Protein AF-A0AAE1WAJ7-F1 (afdb_monomer_lite)

Organism: NCBI:txid2727404

Structure (mmCIF, N/CA/C/O backbone):
data_AF-A0AAE1WAJ7-F1
#
_entry.id   AF-A0AAE1WAJ7-F1
#
loop_
_atom_site.group_PDB
_atom_site.id
_atom_site.type_symbol
_atom_site.label_atom_id
_atom_site.label_alt_id
_atom_site.label_comp_id
_atom_site.label_asym_id
_atom_site.label_entity_id
_atom_site.label_seq_id
_atom_site.pdbx_PDB_ins_code
_atom_site.Cartn_x
_atom_site.Cartn_y
_atom_site.Cartn_z
_atom_site.occupancy
_atom_site.B_iso_or_equiv
_atom_site.auth_seq_id
_atom_site.auth_comp_id
_atom_site.auth_asym_id
_atom_site.auth_atom_id
_atom_site.pdbx_PDB_model_num
ATOM 1 N N . MET A 1 1 ? -15.696 17.634 3.314 1.00 43.47 1 MET A N 1
ATOM 2 C CA . MET A 1 1 ? -15.683 16.381 4.105 1.00 43.47 1 MET A CA 1
ATOM 3 C C . MET A 1 1 ? -16.516 16.432 5.391 1.00 43.47 1 MET A C 1
ATOM 5 O O . MET A 1 1 ? -17.447 15.663 5.480 1.00 43.47 1 MET A O 1
ATOM 9 N N . LYS A 1 2 ? -16.302 17.343 6.355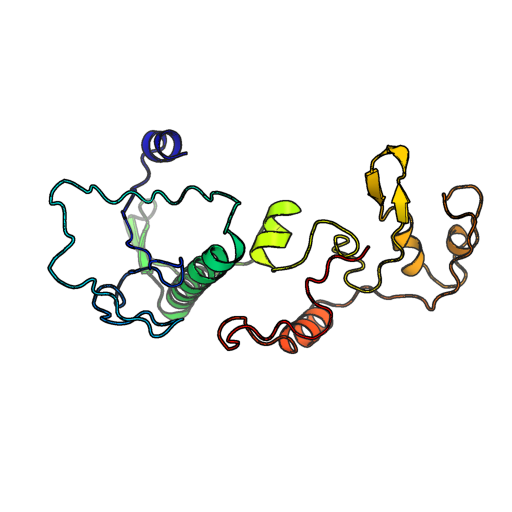 1.00 41.50 2 LYS A N 1
ATOM 10 C CA . LYS A 1 2 ? -17.102 17.385 7.618 1.00 41.50 2 LYS A CA 1
ATOM 11 C C . LYS A 1 2 ? -18.603 17.591 7.436 1.00 41.50 2 LYS A C 1
ATOM 13 O O . LYS A 1 2 ? -19.385 17.250 8.312 1.00 41.50 2 LYS A O 1
ATOM 18 N N . LYS A 1 3 ? -18.962 18.315 6.375 1.00 49.75 3 LYS A N 1
ATOM 19 C CA . LYS A 1 3 ? -20.348 18.521 5.964 1.00 49.75 3 LYS A CA 1
ATOM 20 C C . LYS A 1 3 ? -20.882 17.187 5.430 1.00 49.75 3 LYS A C 1
ATOM 22 O O . LYS A 1 3 ? -21.722 16.596 6.068 1.00 49.75 3 LYS A O 1
ATOM 27 N N . LEU A 1 4 ? -20.168 16.613 4.459 1.00 44.31 4 LEU A N 1
ATOM 28 C CA . LEU A 1 4 ? -20.419 15.292 3.872 1.00 44.31 4 LEU A CA 1
ATOM 29 C C . LEU A 1 4 ? -20.613 14.141 4.888 1.00 44.31 4 LEU A C 1
ATOM 31 O O . LEU A 1 4 ? -21.585 13.416 4.780 1.00 44.31 4 LEU A O 1
ATOM 35 N N . VAL A 1 5 ? -19.743 13.980 5.896 1.00 49.47 5 VAL A N 1
ATOM 36 C CA . VAL A 1 5 ? -19.878 12.902 6.909 1.00 49.47 5 VAL A CA 1
ATOM 37 C C . VAL A 1 5 ? -21.091 13.123 7.823 1.00 49.47 5 VAL A C 1
ATOM 39 O O . VAL A 1 5 ? -21.766 12.167 8.188 1.00 49.47 5 VAL A O 1
ATOM 42 N N . ARG A 1 6 ? -21.404 14.386 8.151 1.00 54.72 6 ARG A N 1
ATOM 43 C CA . ARG A 1 6 ? -22.606 14.740 8.923 1.00 54.72 6 ARG A CA 1
ATOM 44 C C . ARG A 1 6 ? -23.884 14.579 8.106 1.00 54.72 6 ARG A C 1
ATOM 46 O O . ARG A 1 6 ? -24.873 14.101 8.642 1.00 54.72 6 ARG A O 1
ATOM 53 N N . ASP A 1 7 ? -23.839 14.925 6.822 1.00 64.88 7 ASP A N 1
ATOM 54 C CA . ASP A 1 7 ? -24.954 14.767 5.885 1.00 64.88 7 ASP A CA 1
ATOM 55 C C . ASP A 1 7 ? -25.285 13.277 5.653 1.00 64.88 7 ASP A C 1
ATOM 57 O O . ASP A 1 7 ? -26.424 12.941 5.351 1.00 64.88 7 ASP A O 1
ATOM 61 N N . LEU A 1 8 ? -24.310 12.378 5.852 1.00 58.72 8 LEU A N 1
ATOM 62 C CA . LEU A 1 8 ? -24.486 10.920 5.819 1.00 58.72 8 LEU A CA 1
ATOM 63 C C . LEU A 1 8 ? -24.999 10.321 7.145 1.00 58.72 8 LEU A C 1
ATOM 65 O O . LEU A 1 8 ? -25.170 9.108 7.229 1.00 58.72 8 LEU A O 1
ATOM 69 N N . GLY A 1 9 ? -25.226 11.133 8.185 1.00 58.25 9 GLY A N 1
ATOM 70 C CA . GLY A 1 9 ? -25.757 10.669 9.473 1.00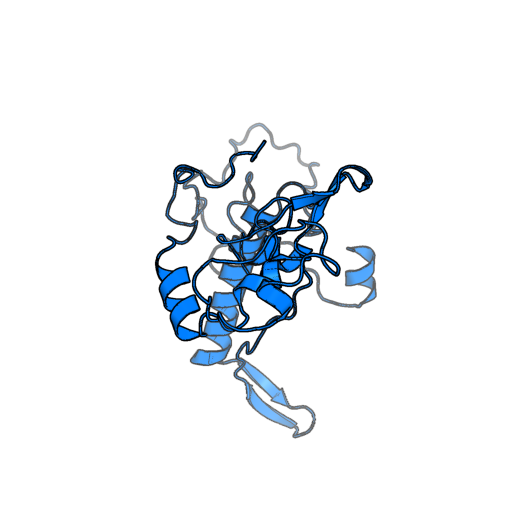 58.25 9 GLY A CA 1
ATOM 71 C C . GLY A 1 9 ? -24.810 9.776 10.284 1.00 58.25 9 GLY A C 1
ATOM 72 O O . GLY A 1 9 ? -25.243 9.147 11.247 1.00 58.25 9 GLY A O 1
ATOM 73 N N . LEU A 1 10 ? -23.527 9.706 9.916 1.00 49.53 10 LEU A N 1
ATOM 74 C CA . LEU A 1 10 ? -22.540 8.917 10.650 1.00 49.53 10 LEU A CA 1
ATOM 75 C C . LEU A 1 10 ? -22.156 9.631 11.958 1.00 49.53 10 LEU A C 1
ATOM 77 O O . LEU A 1 10 ? -21.946 10.851 11.940 1.00 49.53 10 LEU A O 1
ATOM 81 N N . PRO A 1 11 ? -22.038 8.910 13.090 1.00 42.78 11 PRO A N 1
ATOM 82 C CA . PRO A 1 11 ? -21.561 9.493 14.337 1.00 42.78 11 PRO A CA 1
ATOM 83 C C . PRO A 1 11 ? -20.135 10.021 14.146 1.00 42.78 11 PRO A C 1
ATOM 85 O O . PRO A 1 11 ? -19.261 9.335 13.620 1.00 42.78 11 PRO A O 1
ATOM 88 N N . VAL A 1 12 ? -19.909 11.274 14.545 1.00 50.41 12 VAL A N 1
ATOM 89 C CA . VAL A 1 12 ? -18.595 11.924 14.472 1.00 50.41 12 VAL A CA 1
ATOM 90 C C . VAL A 1 12 ? -18.139 12.238 15.885 1.00 50.41 12 VAL A C 1
ATOM 92 O O . VAL A 1 12 ? -18.620 13.193 16.498 1.00 50.41 12 VAL A O 1
ATOM 95 N N . GLU A 1 13 ? -17.180 11.465 16.378 1.00 51.81 13 GLU A N 1
ATOM 96 C CA . GLU A 1 13 ? -16.516 11.720 17.653 1.00 51.81 13 GLU A CA 1
ATOM 97 C C . GLU A 1 13 ? -15.228 12.524 17.453 1.00 51.81 13 GLU A C 1
ATOM 99 O O . GLU A 1 13 ? -14.555 12.439 16.421 1.00 51.81 13 GLU A O 1
ATOM 104 N N . LYS A 1 14 ? -14.908 13.374 18.433 1.00 55.00 14 LYS A N 1
ATOM 105 C CA . LYS A 1 14 ? -13.690 14.189 18.429 1.00 55.00 14 LYS A CA 1
ATOM 106 C C . LYS A 1 14 ? -12.627 13.469 19.243 1.00 55.00 14 LYS A C 1
ATOM 108 O O . LYS A 1 14 ? -12.833 13.236 20.425 1.00 55.00 14 LYS A O 1
ATOM 113 N N . ILE A 1 15 ? -11.501 13.177 18.605 1.00 58.09 15 ILE A N 1
ATOM 114 C CA . ILE A 1 15 ? -10.358 12.498 19.213 1.00 58.09 15 ILE A CA 1
ATOM 115 C C . ILE A 1 15 ? -9.225 13.518 19.326 1.00 58.09 15 ILE A C 1
ATOM 117 O O . ILE A 1 15 ? -8.901 14.192 18.341 1.00 58.09 15 ILE A O 1
ATOM 121 N N . ASP A 1 16 ? -8.644 13.659 20.516 1.00 55.72 16 ASP A N 1
ATOM 122 C CA . ASP A 1 16 ? -7.473 14.510 20.708 1.00 55.72 16 ASP A CA 1
ATOM 123 C C . ASP A 1 16 ? -6.235 13.868 20.063 1.00 55.72 16 ASP A C 1
ATOM 125 O O . ASP A 1 16 ? -6.072 12.646 20.039 1.00 55.72 16 ASP A O 1
ATOM 129 N N . VAL A 1 17 ? -5.344 14.703 19.524 1.00 58.59 17 VAL A N 1
ATOM 130 C CA . VAL A 1 17 ? -4.111 14.268 18.850 1.00 58.59 17 VAL A CA 1
ATOM 131 C C . VAL A 1 17 ? -2.919 15.005 19.443 1.00 58.59 17 VAL A C 1
ATOM 133 O O . VAL A 1 17 ? -2.987 16.209 19.710 1.00 58.59 17 VAL A O 1
ATOM 136 N N . GLY A 1 18 ? -1.804 14.300 19.627 1.00 62.41 18 GLY A N 1
ATOM 137 C CA . GLY A 1 18 ? -0.559 14.908 20.085 1.00 62.41 18 GLY A CA 1
ATOM 138 C C . GLY A 1 18 ? -0.048 16.025 19.175 1.00 62.41 18 GLY A C 1
ATOM 139 O O . GLY A 1 18 ? -0.307 16.034 17.972 1.00 62.41 18 GLY A O 1
ATOM 140 N N . LYS A 1 19 ? 0.723 16.965 19.744 1.00 60.00 19 LYS A N 1
ATOM 141 C CA . LYS A 1 19 ? 1.201 18.186 19.050 1.00 60.00 19 LYS A CA 1
ATOM 142 C C . LYS A 1 19 ? 1.888 17.917 17.700 1.00 60.00 19 LYS A C 1
ATOM 144 O O . LYS A 1 19 ? 1.816 18.766 16.820 1.00 60.00 19 LYS A O 1
ATOM 149 N N . ASN A 1 20 ? 2.509 16.746 17.543 1.00 58.62 20 ASN A N 1
ATOM 150 C CA . ASN A 1 20 ? 3.237 16.341 16.336 1.00 58.62 20 ASN A CA 1
ATOM 151 C C . ASN A 1 20 ? 2.520 15.246 15.527 1.00 58.62 20 ASN A C 1
ATOM 153 O O . ASN A 1 20 ? 3.150 14.605 14.689 1.00 58.62 20 ASN A O 1
ATOM 157 N N . GLY A 1 21 ? 1.240 14.976 15.801 1.00 62.78 21 GLY A N 1
ATOM 158 C CA . GLY A 1 21 ? 0.534 13.849 15.185 1.00 62.78 21 GLY A CA 1
ATOM 159 C C . GLY A 1 21 ? 1.039 12.483 15.652 1.00 62.78 21 GLY A C 1
ATOM 160 O O . GLY A 1 21 ? 0.775 11.482 15.007 1.00 62.78 21 GLY A O 1
ATOM 161 N N . CYS A 1 22 ? 1.799 12.445 16.746 1.00 62.22 22 CYS A N 1
ATOM 162 C CA . CYS A 1 22 ? 2.489 11.248 17.202 1.00 62.22 22 CYS A CA 1
ATOM 163 C C . CYS A 1 22 ? 1.592 10.266 17.953 1.00 62.22 22 CYS A C 1
ATOM 165 O O . CYS A 1 22 ? 2.044 9.167 18.189 1.00 62.22 22 CYS A O 1
ATOM 167 N N . MET A 1 23 ? 0.380 10.633 18.380 1.00 65.56 23 MET A N 1
ATOM 168 C CA . MET A 1 23 ? -0.515 9.740 19.126 1.00 65.56 23 MET A CA 1
ATOM 169 C C . MET A 1 23 ? -1.960 10.241 19.060 1.00 65.56 23 MET A C 1
ATOM 171 O O . MET A 1 23 ? -2.184 11.454 19.109 1.00 65.56 23 MET A O 1
ATOM 175 N N . LEU A 1 24 ? -2.913 9.310 18.990 1.00 65.19 24 LEU A N 1
ATOM 176 C CA . LEU A 1 24 ? -4.350 9.544 19.147 1.00 65.19 24 LEU A CA 1
ATOM 177 C C . LEU A 1 24 ? -4.782 9.144 20.567 1.00 65.19 24 LEU A C 1
ATOM 179 O O . LEU A 1 24 ? -4.413 8.064 21.030 1.00 65.19 24 LEU A O 1
ATOM 183 N N . TYR A 1 25 ? -5.563 9.986 21.245 1.00 66.75 25 TYR A N 1
ATOM 184 C CA . TYR A 1 25 ? -6.136 9.668 22.559 1.00 66.75 25 TYR A CA 1
ATOM 185 C C . TYR A 1 25 ? -7.465 8.930 22.380 1.00 66.75 25 TYR A C 1
ATOM 187 O O . TYR A 1 25 ? -8.502 9.554 22.161 1.00 66.75 25 TYR A O 1
ATOM 195 N N . TRP A 1 26 ? -7.426 7.599 22.435 1.00 65.75 26 TRP A N 1
ATOM 196 C CA . TRP A 1 26 ? -8.571 6.719 22.174 1.00 65.75 26 TRP A CA 1
ATOM 197 C C . TRP A 1 26 ? -8.634 5.583 23.202 1.00 65.75 26 TRP A C 1
ATOM 199 O O . TRP A 1 26 ? -7.591 5.060 23.592 1.00 65.75 26 TRP A O 1
ATOM 209 N N . LYS A 1 27 ? -9.850 5.200 23.620 1.00 70.50 27 LYS A N 1
ATOM 210 C CA . LYS A 1 27 ? -10.122 4.137 24.611 1.00 70.50 27 LYS A CA 1
ATOM 211 C C . LYS A 1 27 ? -9.293 4.291 25.899 1.00 70.50 27 LYS A C 1
ATOM 213 O O . LYS A 1 27 ? -9.392 5.304 26.581 1.00 70.50 27 LYS A O 1
ATOM 218 N N . ASP A 1 28 ? -8.487 3.293 26.228 1.00 71.69 28 ASP A N 1
ATOM 219 C CA . ASP A 1 28 ? -7.628 3.188 27.408 1.00 71.69 28 ASP A CA 1
ATOM 220 C C . ASP A 1 28 ? -6.434 4.158 27.383 1.00 71.69 28 ASP A C 1
ATOM 222 O O . ASP A 1 28 ? -5.790 4.379 28.404 1.00 71.69 28 ASP A O 1
ATOM 226 N N . ARG A 1 29 ? -6.154 4.786 26.233 1.00 68.50 29 ARG A N 1
ATOM 227 C CA . ARG A 1 29 ? -5.043 5.739 26.059 1.00 68.50 29 ARG A CA 1
ATOM 228 C C . ARG A 1 29 ? -5.424 7.188 26.358 1.0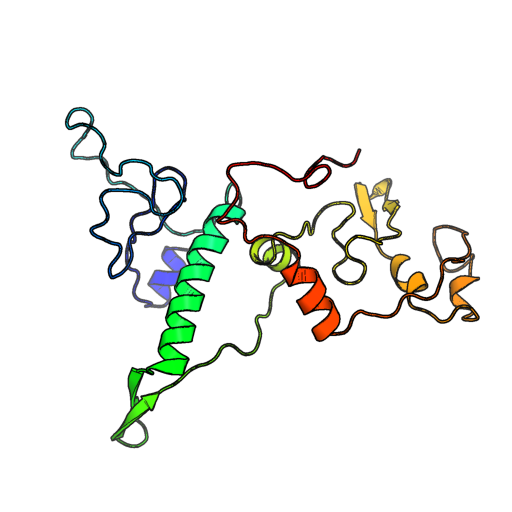0 68.50 29 ARG A C 1
ATOM 230 O O . ARG A 1 29 ? -4.578 8.069 26.217 1.00 68.50 29 ARG A O 1
ATOM 237 N N . ILE A 1 30 ? -6.680 7.453 26.728 1.00 67.25 30 ILE A N 1
ATOM 238 C CA . ILE A 1 30 ? -7.180 8.808 27.015 1.00 67.25 30 ILE A CA 1
ATOM 239 C C . ILE A 1 30 ? -6.459 9.425 28.220 1.00 67.25 30 ILE A C 1
ATOM 241 O O . ILE A 1 30 ? -6.168 10.620 28.205 1.00 67.25 30 ILE A O 1
ATOM 245 N N . ASP A 1 31 ? -6.103 8.604 29.207 1.00 68.81 31 ASP A N 1
ATOM 246 C CA . ASP A 1 31 ? -5.546 9.064 30.482 1.00 68.81 31 ASP A CA 1
ATOM 247 C C . ASP A 1 31 ? -4.006 9.096 30.516 1.00 68.81 31 ASP A C 1
ATOM 249 O O . ASP A 1 31 ? -3.414 9.341 31.567 1.00 68.81 31 ASP A O 1
ATOM 253 N N . LEU A 1 32 ? -3.329 8.870 29.380 1.00 66.38 32 LEU A N 1
ATOM 254 C CA . LEU A 1 32 ? -1.865 8.920 29.314 1.00 66.38 32 LEU A CA 1
ATOM 255 C C . LEU A 1 32 ? -1.339 10.353 29.514 1.00 66.38 32 LEU A C 1
ATOM 257 O O . LEU A 1 32 ? -1.714 11.294 28.807 1.00 66.38 32 LEU A O 1
ATOM 261 N N . ASP A 1 33 ? -0.391 10.514 30.436 1.00 67.06 33 ASP A N 1
ATOM 262 C CA . ASP A 1 33 ? 0.306 11.773 30.730 1.00 67.06 33 ASP A CA 1
ATOM 263 C C . ASP A 1 33 ? 1.580 11.985 29.880 1.00 67.06 33 ASP A C 1
ATOM 265 O O . ASP A 1 33 ? 2.191 13.063 29.906 1.00 67.06 33 ASP A O 1
ATOM 269 N N . TYR A 1 34 ? 1.925 11.006 29.036 1.00 67.06 34 TYR A N 1
ATOM 270 C CA . TYR A 1 34 ? 3.003 11.059 28.044 1.00 67.06 34 TYR A CA 1
ATOM 271 C C . TYR A 1 34 ? 2.552 10.554 26.661 1.00 67.06 34 TYR A C 1
ATOM 273 O O . TYR A 1 34 ? 1.637 9.744 26.525 1.00 67.06 34 TYR A O 1
ATOM 281 N N . TYR A 1 35 ? 3.218 11.009 25.597 1.00 66.88 35 TYR A N 1
ATOM 282 C CA . TYR A 1 35 ? 3.018 10.470 24.249 1.00 66.88 35 TYR A CA 1
ATOM 283 C C . TYR A 1 35 ? 3.732 9.120 24.085 1.00 66.88 35 TYR A C 1
ATOM 285 O O . TYR A 1 35 ? 4.960 9.094 24.067 1.00 66.88 35 TYR A O 1
ATOM 293 N N . LYS A 1 36 ? 2.992 8.026 23.857 1.00 65.69 36 LYS A N 1
ATOM 294 C CA . LYS A 1 36 ? 3.527 6.661 23.640 1.00 65.69 36 LYS A CA 1
ATOM 295 C C . LYS A 1 36 ? 4.685 6.611 22.632 1.00 65.69 36 LYS A C 1
ATOM 297 O O . LYS A 1 36 ? 5.683 5.955 22.883 1.00 65.69 36 LYS A O 1
ATOM 302 N N . PHE A 1 37 ? 4.570 7.337 21.519 1.00 66.50 37 PHE A N 1
ATOM 303 C CA . PHE A 1 37 ? 5.518 7.238 20.402 1.00 66.50 37 PHE A CA 1
ATOM 304 C C . PHE A 1 37 ? 6.696 8.214 20.459 1.00 66.50 37 PHE A C 1
ATOM 306 O O . PHE A 1 37 ? 7.672 8.032 19.741 1.00 66.50 37 PHE A O 1
ATOM 313 N N . CYS A 1 38 ? 6.618 9.287 21.250 1.00 65.69 38 CYS A N 1
ATOM 314 C CA . CYS A 1 38 ? 7.712 10.265 21.319 1.00 65.69 38 CYS A CA 1
ATOM 315 C C . CYS A 1 38 ? 8.158 10.625 22.738 1.00 65.69 38 CYS A C 1
ATOM 317 O O . CYS A 1 38 ? 9.018 11.488 22.891 1.00 65.69 38 CYS A O 1
ATOM 319 N N . GLY A 1 39 ? 7.556 10.028 23.770 1.00 63.31 39 GLY A N 1
ATOM 320 C CA . GLY A 1 39 ? 7.890 10.247 25.180 1.00 63.31 39 GLY A CA 1
ATOM 321 C C . GLY A 1 39 ? 7.635 11.666 25.703 1.00 63.31 39 GLY A C 1
ATOM 322 O O . GLY A 1 39 ? 7.938 11.959 26.853 1.00 63.31 39 GLY A O 1
ATOM 323 N N . GLY A 1 40 ? 7.102 12.576 24.882 1.00 64.44 40 GLY A N 1
ATOM 324 C CA . GLY A 1 40 ? 6.875 13.961 25.288 1.00 64.44 40 GLY A CA 1
ATOM 325 C C . GLY A 1 40 ? 5.728 14.093 26.293 1.00 64.44 40 GLY A C 1
ATOM 326 O O . GLY A 1 40 ? 4.716 13.404 26.176 1.00 64.44 40 GLY A O 1
ATOM 327 N N . ALA A 1 41 ? 5.852 15.026 27.239 1.00 60.03 41 ALA A N 1
ATOM 328 C CA . ALA A 1 41 ? 4.791 15.335 28.194 1.00 60.03 41 ALA A CA 1
ATOM 329 C C . ALA A 1 41 ? 3.564 15.960 27.502 1.00 60.03 41 ALA A C 1
ATOM 331 O O . ALA A 1 41 ? 3.679 16.821 26.614 1.00 60.03 41 ALA A O 1
ATOM 332 N N . THR A 1 42 ? 2.372 15.547 27.930 1.00 52.53 42 THR A N 1
ATOM 333 C CA . THR A 1 42 ? 1.099 15.949 27.307 1.00 52.53 42 THR A CA 1
ATOM 334 C C . THR A 1 42 ? 0.627 17.331 27.777 1.00 52.53 42 THR A C 1
ATOM 336 O O . THR A 1 42 ? -0.087 18.035 27.052 1.00 52.53 42 THR A O 1
ATOM 339 N N . TYR A 1 43 ? 1.111 17.800 28.933 1.00 51.94 43 TYR A N 1
ATOM 340 C CA . TYR A 1 43 ? 0.747 19.092 29.516 1.00 51.94 43 TYR A CA 1
ATOM 341 C C . TYR A 1 43 ? 1.512 20.290 28.918 1.00 51.94 43 TYR A C 1
ATOM 343 O O . TYR A 1 43 ? 2.717 20.259 28.672 1.00 51.94 43 TYR A O 1
ATOM 351 N N . LYS A 1 44 ? 0.795 21.403 28.704 1.00 45.75 44 LYS A N 1
ATOM 352 C CA . LYS A 1 44 ? 1.390 22.749 28.618 1.00 45.75 44 LYS A CA 1
ATOM 353 C C . LYS A 1 44 ? 1.272 23.395 30.007 1.00 45.75 44 LYS A C 1
ATOM 355 O O . LYS A 1 44 ? 0.190 23.267 30.586 1.00 45.75 44 LYS A O 1
ATOM 360 N N . PRO A 1 45 ? 2.305 24.088 30.523 1.00 36.88 45 PRO A N 1
ATOM 361 C CA . PRO A 1 45 ? 2.225 24.767 31.813 1.00 36.88 45 PRO A CA 1
ATOM 362 C C . PRO A 1 45 ? 1.039 25.742 31.852 1.00 36.88 45 PRO A C 1
ATOM 364 O O . PRO A 1 45 ? 0.657 26.346 30.843 1.00 36.88 45 PRO A O 1
ATOM 367 N N . ILE A 1 46 ? 0.418 25.827 33.028 1.00 39.66 46 ILE A N 1
ATOM 368 C CA . ILE A 1 46 ? -0.783 26.613 33.325 1.00 39.66 46 ILE A CA 1
ATOM 369 C C . ILE A 1 46 ? -0.394 28.099 33.290 1.00 39.66 46 ILE A C 1
ATOM 371 O O . ILE A 1 46 ? -0.065 28.700 34.300 1.00 39.66 46 ILE A O 1
ATOM 375 N N . GLY A 1 47 ? -0.342 28.669 32.092 1.00 44.78 47 GLY A N 1
ATOM 376 C CA . GLY A 1 47 ? 0.012 30.076 31.870 1.00 44.78 47 GLY A CA 1
ATOM 377 C C . GLY A 1 47 ? -0.370 30.593 30.482 1.00 44.78 47 GLY A C 1
ATOM 378 O O . GLY A 1 47 ? -0.600 31.781 30.312 1.00 44.78 47 GLY A O 1
ATOM 379 N N . GLU A 1 48 ? -0.549 29.701 29.501 1.00 46.00 48 GLU A N 1
ATOM 380 C CA . GLU A 1 48 ? -0.924 30.054 28.119 1.00 46.00 48 GLU A CA 1
ATOM 381 C C . GLU A 1 48 ? -2.273 29.447 27.685 1.00 46.00 48 GLU A C 1
ATOM 383 O O . GLU A 1 48 ? -2.442 28.991 26.548 1.00 46.00 48 GLU A O 1
ATOM 388 N N . ARG A 1 49 ? -3.260 29.356 28.581 1.00 44.59 49 ARG A N 1
ATOM 389 C CA . ARG A 1 49 ? -4.614 28.930 28.184 1.00 44.59 49 ARG A CA 1
ATOM 390 C C . ARG A 1 49 ? -5.512 30.151 28.014 1.00 44.59 49 ARG A C 1
ATOM 392 O O . ARG A 1 49 ? -6.071 30.646 28.981 1.00 44.59 49 ARG A O 1
ATOM 399 N N . ASN A 1 50 ? -5.698 30.590 26.766 1.00 46.16 50 ASN A N 1
ATOM 400 C CA . ASN A 1 50 ? -6.850 31.420 26.415 1.00 46.16 50 ASN A CA 1
ATOM 401 C C . ASN A 1 50 ? -8.117 30.531 26.466 1.00 46.16 50 ASN A C 1
ATOM 403 O O . ASN A 1 50 ? -8.194 29.565 25.687 1.00 46.16 50 ASN A O 1
ATOM 407 N N . PRO A 1 51 ? -9.097 30.830 27.343 1.00 45.09 51 PRO A N 1
ATOM 408 C CA . PRO A 1 51 ? -10.306 30.024 27.538 1.00 45.09 51 PRO A CA 1
ATOM 409 C C . PRO A 1 51 ? -11.207 29.941 26.294 1.00 45.09 51 PRO A C 1
ATOM 411 O O . PRO A 1 51 ? -12.035 29.040 26.205 1.00 45.09 51 PRO A O 1
ATOM 414 N N . ASN A 1 52 ? -11.001 30.805 25.292 1.00 44.16 52 ASN A N 1
ATOM 415 C CA . ASN A 1 52 ? -11.732 30.784 24.020 1.00 44.16 52 ASN A CA 1
ATOM 416 C C . ASN A 1 52 ? -10.998 30.080 22.866 1.00 44.16 52 ASN A C 1
ATOM 418 O O . ASN A 1 52 ? -11.484 30.086 21.731 1.00 44.16 52 ASN A O 1
ATOM 422 N N . SER A 1 53 ? -9.856 29.430 23.115 1.00 45.50 53 SER A N 1
ATOM 423 C CA . SER A 1 53 ? -9.197 28.622 22.080 1.00 45.50 53 SER A CA 1
ATOM 424 C C . SER A 1 53 ? -9.945 27.300 21.855 1.00 45.50 53 SER A C 1
ATOM 426 O O . SER A 1 53 ? -9.602 26.252 22.397 1.00 45.50 53 SER A O 1
ATOM 428 N N . LYS A 1 54 ? -10.987 27.332 21.014 1.00 36.06 54 LYS A N 1
ATOM 429 C CA . LYS A 1 54 ? -11.587 26.121 20.434 1.00 36.06 54 LYS A CA 1
ATOM 430 C C . LYS A 1 54 ? -10.537 25.438 19.560 1.00 36.06 54 LYS A C 1
ATOM 432 O O . LYS A 1 54 ? -10.341 25.802 18.399 1.00 36.06 54 LYS A O 1
ATOM 437 N N . LYS A 1 55 ? -9.825 24.467 20.130 1.00 41.16 55 LYS A N 1
ATOM 438 C CA . LYS A 1 55 ? -8.807 23.709 19.407 1.00 41.16 55 LYS A CA 1
ATOM 439 C C . LYS A 1 55 ? -9.494 22.805 18.397 1.00 41.16 55 LYS A C 1
ATOM 441 O O . LYS A 1 55 ? -10.303 21.943 18.717 1.00 41.16 55 LYS A O 1
ATOM 446 N N . THR A 1 56 ? -9.216 23.127 17.148 1.00 33.84 56 THR A N 1
ATOM 447 C CA . THR A 1 56 ? -9.751 22.489 15.965 1.00 33.84 56 THR A CA 1
ATOM 448 C C . THR A 1 56 ? -8.730 21.469 15.498 1.00 33.84 56 THR A C 1
ATOM 450 O O . THR A 1 56 ? -7.656 21.859 15.054 1.00 33.84 56 THR A O 1
ATOM 453 N N . LEU A 1 57 ? -9.095 20.191 15.488 1.00 38.72 57 LEU A N 1
ATOM 454 C CA . LEU A 1 57 ? -8.689 19.337 14.386 1.00 38.72 57 LEU A CA 1
ATOM 455 C C . LEU A 1 57 ? -9.907 18.568 13.905 1.00 38.72 57 LEU A C 1
ATOM 457 O O . LEU A 1 57 ? -10.706 18.037 14.669 1.00 38.72 57 LEU A O 1
ATOM 461 N N . TYR A 1 58 ? -10.059 18.575 12.598 1.00 36.50 58 TYR A N 1
ATOM 462 C CA . TYR A 1 58 ? -10.912 17.644 11.915 1.00 36.50 58 TYR A CA 1
ATOM 463 C C . TYR A 1 58 ? -9.950 16.706 11.214 1.00 36.50 58 TYR A C 1
ATOM 465 O O . TYR A 1 58 ? -9.056 17.202 10.525 1.00 36.50 58 TYR A O 1
ATOM 473 N N . ALA A 1 59 ? -10.127 15.397 11.360 1.00 39.94 59 ALA A N 1
ATOM 474 C CA . ALA A 1 59 ? -9.486 14.428 10.484 1.00 39.94 59 ALA A CA 1
ATOM 475 C C . ALA A 1 59 ? -10.069 14.593 9.066 1.00 39.94 59 ALA A C 1
ATOM 477 O O . ALA A 1 59 ? -10.930 13.854 8.609 1.00 39.94 59 ALA A O 1
ATOM 478 N N . ILE A 1 60 ? -9.676 15.667 8.389 1.00 38.59 60 ILE A N 1
ATOM 479 C CA . ILE A 1 60 ? -9.567 15.694 6.942 1.00 38.59 60 ILE A CA 1
ATOM 480 C C . ILE A 1 60 ? -8.072 15.562 6.727 1.00 38.59 60 ILE A C 1
ATOM 482 O O . ILE A 1 60 ? -7.332 16.435 7.181 1.00 38.59 60 ILE A O 1
ATOM 486 N N . LEU A 1 61 ? -7.646 14.470 6.091 1.00 39.38 61 LEU A N 1
ATOM 487 C CA . LEU A 1 61 ? -6.275 14.282 5.633 1.00 39.38 61 LEU A CA 1
ATOM 488 C C . LEU A 1 61 ? -5.854 15.503 4.802 1.00 39.38 61 LEU A C 1
ATOM 490 O O . LEU A 1 61 ? -6.105 15.573 3.602 1.00 39.38 61 LEU A O 1
ATOM 494 N N . SER A 1 62 ? -5.236 16.494 5.440 1.00 36.59 62 SER A N 1
ATOM 495 C CA . SER A 1 62 ? -4.423 17.462 4.726 1.00 36.59 62 SER A CA 1
ATOM 496 C C . SER A 1 62 ? -3.141 16.720 4.385 1.00 36.59 62 SER A C 1
ATOM 498 O O . SER A 1 62 ? -2.356 16.379 5.269 1.00 36.59 62 SER A O 1
ATOM 500 N N . LEU A 1 63 ? -2.976 16.432 3.095 1.00 38.75 63 LEU A N 1
ATOM 501 C CA . LEU A 1 63 ? -1.877 15.693 2.461 1.00 38.75 63 LEU A CA 1
ATOM 502 C C . LEU A 1 63 ? -0.465 16.229 2.774 1.00 38.75 63 LEU A C 1
ATOM 504 O O . LEU A 1 63 ? 0.516 15.662 2.313 1.00 38.75 63 LEU A O 1
ATOM 508 N N . SER A 1 64 ? -0.339 17.298 3.560 1.00 41.62 64 SER A N 1
ATOM 509 C CA . SER A 1 64 ? 0.934 17.920 3.906 1.00 41.62 64 SER A CA 1
ATOM 510 C C . SER A 1 64 ? 1.750 17.164 4.965 1.00 41.62 64 SER A C 1
ATOM 512 O O . SER A 1 64 ? 2.956 17.350 4.992 1.00 41.62 64 SER A O 1
ATOM 514 N N . ASN A 1 65 ? 1.145 16.297 5.796 1.00 46.47 65 ASN A N 1
ATOM 515 C CA . ASN A 1 65 ? 1.847 15.500 6.829 1.00 46.47 65 ASN A CA 1
ATOM 516 C C . ASN A 1 65 ? 1.296 14.054 6.971 1.00 46.47 65 ASN A C 1
ATOM 518 O O . ASN A 1 65 ? 1.365 13.453 8.044 1.00 46.47 65 ASN A O 1
ATOM 522 N N . SER A 1 66 ? 0.710 13.483 5.908 1.00 52.53 66 SER A N 1
ATOM 523 C CA . SER A 1 66 ? -0.155 12.288 6.004 1.00 52.53 66 SER A CA 1
ATOM 524 C C . SER A 1 66 ? 0.543 10.975 6.379 1.00 52.53 66 SER A C 1
ATOM 526 O O . SER A 1 66 ? -0.104 10.130 6.993 1.00 52.53 66 SER A O 1
ATOM 528 N N . ARG A 1 67 ? 1.834 10.794 6.061 1.00 55.62 67 ARG A N 1
ATOM 529 C CA . ARG A 1 67 ? 2.526 9.508 6.291 1.00 55.62 67 ARG A CA 1
ATOM 530 C C . ARG A 1 67 ? 2.641 9.143 7.772 1.00 55.62 67 ARG A C 1
ATOM 532 O O . ARG A 1 67 ? 2.386 8.015 8.138 1.00 55.62 67 ARG A O 1
ATOM 539 N N . ARG A 1 68 ? 2.952 10.103 8.650 1.00 56.97 68 ARG A N 1
ATOM 540 C CA . ARG A 1 68 ? 3.071 9.813 10.094 1.00 56.97 68 ARG A CA 1
ATOM 541 C C . ARG A 1 68 ? 1.727 9.577 10.773 1.00 56.97 68 ARG A C 1
ATOM 543 O O . ARG A 1 68 ? 1.672 8.931 11.806 1.00 56.97 68 ARG A O 1
ATOM 550 N N . LEU A 1 69 ? 0.656 10.142 10.218 1.00 64.38 69 LEU A N 1
ATOM 551 C CA . LEU A 1 69 ? -0.675 9.997 10.790 1.00 64.38 69 LEU A CA 1
ATOM 552 C C . LEU A 1 69 ? -1.300 8.660 10.399 1.00 64.38 69 LEU A C 1
ATOM 554 O O . LEU A 1 69 ? -1.936 8.049 11.250 1.00 64.38 69 LEU A O 1
ATOM 558 N N . ILE A 1 70 ? -1.126 8.203 9.151 1.00 75.25 70 ILE A N 1
ATOM 559 C CA . ILE A 1 70 ? -1.767 6.965 8.689 1.00 75.25 70 ILE A CA 1
ATOM 560 C C . ILE A 1 70 ? -1.296 5.749 9.488 1.00 75.25 70 ILE A C 1
ATOM 562 O O . ILE A 1 70 ? -2.141 4.957 9.883 1.00 75.25 70 ILE A O 1
ATOM 566 N N . ASP A 1 71 ? -0.007 5.665 9.825 1.00 72.00 71 ASP A N 1
ATOM 567 C CA . ASP A 1 71 ? 0.546 4.556 10.612 1.00 72.00 71 ASP A CA 1
ATOM 568 C C . ASP A 1 71 ? -0.127 4.455 11.994 1.00 72.00 71 ASP A C 1
ATOM 570 O O . ASP A 1 71 ? -0.519 3.371 12.419 1.00 72.00 71 ASP A O 1
ATOM 574 N N . VAL A 1 72 ? -0.375 5.596 12.653 1.00 72.38 72 VAL A N 1
ATOM 575 C CA . VAL A 1 72 ? -1.068 5.654 13.955 1.00 72.38 72 VAL A CA 1
ATOM 576 C C . VAL A 1 72 ? -2.529 5.202 13.839 1.00 72.38 72 VAL A C 1
ATOM 578 O O . VAL A 1 72 ? -3.038 4.523 14.730 1.00 72.38 72 VAL A O 1
ATOM 581 N N . TYR A 1 73 ? -3.222 5.553 12.750 1.00 75.38 73 TYR A N 1
ATOM 582 C CA . TYR A 1 73 ? -4.587 5.065 12.507 1.00 75.38 73 TYR A CA 1
ATOM 583 C C . TYR A 1 73 ? -4.613 3.573 12.171 1.00 75.38 73 TYR A C 1
ATOM 585 O O . TYR A 1 73 ? -5.517 2.867 12.617 1.00 75.38 73 TYR A O 1
ATOM 593 N N . LEU A 1 74 ? -3.647 3.095 11.383 1.00 81.44 74 LEU A N 1
ATOM 594 C CA . LEU A 1 74 ? -3.551 1.689 11.010 1.00 81.44 74 LEU A CA 1
ATOM 595 C C . LEU A 1 74 ? -3.252 0.812 12.227 1.00 81.44 74 LEU A C 1
ATOM 597 O O . LEU A 1 74 ? -3.853 -0.250 12.325 1.00 81.44 74 LEU A O 1
ATOM 601 N N . GLU A 1 75 ? -2.430 1.260 13.183 1.00 77.06 75 GLU A N 1
ATOM 602 C CA . GLU A 1 75 ? -2.219 0.539 14.452 1.00 77.06 75 GLU A CA 1
ATOM 603 C C . GLU A 1 75 ? -3.543 0.337 15.204 1.00 77.06 75 GLU A C 1
ATOM 605 O O . GLU A 1 75 ? -3.882 -0.791 15.556 1.00 77.06 75 GLU A O 1
ATOM 610 N N . LEU A 1 76 ? -4.342 1.397 15.374 1.00 78.19 76 LEU A N 1
ATOM 611 C CA . LEU A 1 76 ? -5.654 1.288 16.026 1.00 78.19 76 LEU A CA 1
ATOM 612 C C . LEU A 1 76 ? -6.609 0.367 15.259 1.00 78.19 76 LEU A C 1
ATOM 614 O O . LEU A 1 76 ? -7.317 -0.437 15.863 1.00 78.19 76 LEU A O 1
ATOM 618 N N . LEU A 1 77 ? -6.623 0.466 13.928 1.00 83.75 77 LEU A N 1
ATOM 619 C CA . LEU A 1 77 ? -7.444 -0.403 13.089 1.00 83.75 77 LEU A CA 1
ATOM 620 C C . LEU A 1 77 ? -7.016 -1.871 13.227 1.00 83.75 77 LEU A C 1
ATOM 622 O O . LEU A 1 77 ? -7.873 -2.747 13.316 1.00 83.75 77 LEU A O 1
ATOM 626 N N . ILE A 1 78 ? -5.710 -2.147 13.271 1.00 86.06 78 ILE A N 1
ATOM 627 C CA . ILE A 1 78 ? -5.166 -3.493 13.485 1.00 86.06 78 ILE A CA 1
ATOM 628 C C . ILE A 1 78 ? -5.603 -4.024 14.853 1.00 86.06 78 ILE A C 1
ATOM 630 O O . ILE A 1 78 ? -6.099 -5.147 14.921 1.00 86.06 78 ILE A O 1
ATOM 634 N N . GLU A 1 79 ? -5.494 -3.224 15.916 1.00 85.69 79 GLU A N 1
ATOM 635 C CA . GLU A 1 79 ? -5.948 -3.605 17.261 1.00 85.69 79 GLU A CA 1
ATOM 636 C C . GLU A 1 79 ? -7.449 -3.938 17.288 1.00 85.69 79 GLU A C 1
ATOM 638 O O . GLU A 1 79 ? -7.873 -4.922 17.900 1.00 85.69 79 GLU A O 1
ATOM 643 N N . GLU A 1 80 ? -8.284 -3.156 16.603 1.00 86.25 80 GLU A N 1
ATOM 644 C CA . GLU A 1 80 ? -9.722 -3.427 16.512 1.00 86.25 80 GLU A CA 1
ATOM 645 C C . GLU A 1 80 ? -10.036 -4.683 15.698 1.00 86.25 80 GLU A C 1
ATOM 647 O O . GLU A 1 80 ? -10.853 -5.497 16.130 1.00 86.25 80 GLU A O 1
ATOM 652 N N . LEU A 1 81 ? -9.360 -4.891 14.567 1.00 90.44 81 LEU A N 1
ATOM 653 C CA . LEU A 1 81 ? -9.512 -6.099 13.754 1.00 90.44 81 LEU A CA 1
ATOM 654 C C . LEU A 1 81 ? -9.061 -7.354 14.513 1.00 90.44 81 LEU A C 1
ATOM 656 O O . LEU A 1 81 ? -9.742 -8.380 14.464 1.00 90.44 81 LEU A O 1
ATOM 660 N N . GLN A 1 82 ? -7.957 -7.276 15.259 1.00 90.69 82 GLN A N 1
ATOM 661 C CA . GLN A 1 82 ? -7.491 -8.369 16.113 1.00 90.69 82 GLN A CA 1
ATOM 662 C C . GLN A 1 82 ? -8.521 -8.704 17.194 1.00 90.69 82 GLN A C 1
ATOM 664 O O . GLN A 1 82 ? -8.869 -9.877 17.356 1.00 90.69 82 GLN A O 1
ATOM 669 N N . ASN A 1 83 ? -9.067 -7.689 17.872 1.00 89.75 83 ASN A N 1
ATOM 670 C CA . ASN A 1 83 ? -10.129 -7.870 18.862 1.00 89.75 83 ASN A CA 1
ATOM 671 C C . ASN A 1 83 ? -11.393 -8.487 18.245 1.00 89.75 83 ASN A C 1
ATOM 673 O O . ASN A 1 83 ? -11.936 -9.446 18.795 1.00 89.75 83 ASN A O 1
ATOM 677 N N . LEU A 1 84 ? -11.832 -8.003 17.079 1.00 91.75 84 LEU A N 1
ATOM 678 C CA . LEU A 1 84 ? -12.976 -8.564 16.353 1.00 91.75 84 LEU A CA 1
ATOM 679 C C . LEU A 1 84 ? -12.757 -10.029 15.960 1.00 91.75 84 LEU A C 1
ATOM 681 O O . LEU A 1 84 ? -13.712 -10.801 15.959 1.00 91.75 84 LEU A O 1
ATOM 685 N N . TRP A 1 85 ? -11.528 -10.433 15.641 1.00 94.88 85 TRP A N 1
ATOM 686 C CA . TRP A 1 85 ? -11.225 -11.818 15.284 1.00 94.88 85 TRP A CA 1
ATOM 687 C C . TRP A 1 85 ? -11.124 -12.749 16.503 1.00 94.88 85 TRP A C 1
ATOM 689 O O . TRP A 1 85 ? -11.669 -13.856 16.486 1.00 94.88 85 TRP A O 1
ATOM 699 N N . HIS A 1 86 ? -10.437 -12.313 17.563 1.00 93.62 86 HIS A N 1
ATOM 700 C CA . HIS A 1 86 ? -10.098 -13.165 18.711 1.00 93.62 86 HIS A CA 1
ATOM 701 C C . HIS A 1 86 ? -11.218 -13.191 19.756 1.00 93.62 86 HIS A C 1
ATOM 703 O O . HIS A 1 86 ? -11.594 -14.265 20.232 1.00 93.62 86 HIS A O 1
ATOM 709 N N . VAL A 1 87 ? -11.769 -12.019 20.085 1.00 93.94 87 VAL A N 1
ATOM 710 C CA . VAL A 1 87 ? -12.836 -11.847 21.082 1.00 93.94 87 VAL A CA 1
ATOM 711 C C . VAL A 1 87 ? -14.202 -11.885 20.396 1.00 93.94 87 VAL A C 1
ATOM 713 O O . VAL A 1 87 ? -15.051 -12.703 20.753 1.00 93.94 87 VAL A O 1
ATOM 716 N N . GLY A 1 88 ? -14.375 -11.069 19.353 1.00 90.00 88 GLY A N 1
ATOM 717 C CA . GLY A 1 88 ? -15.664 -10.828 18.703 1.00 90.00 88 GLY A CA 1
ATOM 718 C C . GLY A 1 88 ? -16.517 -9.786 19.431 1.00 90.00 88 GLY A C 1
ATOM 719 O O . GLY A 1 88 ? -16.149 -9.273 20.487 1.00 90.00 88 GLY A O 1
ATOM 720 N N . VAL A 1 89 ? -17.663 -9.447 18.843 1.00 91.19 89 VAL A N 1
ATOM 721 C CA . VAL A 1 89 ? -18.640 -8.503 19.404 1.00 91.19 89 VAL A CA 1
ATOM 722 C C . VAL A 1 89 ? -20.029 -9.127 19.354 1.00 91.19 89 VAL A C 1
ATOM 724 O O . VAL A 1 89 ? -20.431 -9.681 18.331 1.00 91.19 89 VAL A O 1
ATOM 727 N N . LEU A 1 90 ? -20.783 -9.021 20.451 1.00 93.12 90 LEU A N 1
ATOM 728 C CA . LEU A 1 90 ? -22.191 -9.411 20.462 1.00 93.12 90 LEU A CA 1
ATOM 729 C C . LEU A 1 90 ? -22.990 -8.443 19.586 1.00 93.12 90 LEU A C 1
ATOM 731 O O . LEU A 1 90 ? -23.048 -7.245 19.858 1.00 93.12 90 LEU A O 1
ATOM 735 N N . MET A 1 91 ? -23.606 -8.977 18.539 1.00 90.56 91 MET A N 1
ATOM 736 C CA . MET A 1 91 ? -24.431 -8.244 17.587 1.00 90.56 91 MET A CA 1
ATOM 737 C C . MET A 1 91 ? -25.823 -8.858 17.551 1.00 90.56 91 MET A C 1
ATOM 739 O O . MET A 1 91 ? -25.980 -10.078 17.547 1.00 90.56 91 MET A O 1
ATOM 743 N N . HIS A 1 92 ? -26.841 -8.004 17.527 1.00 91.06 92 HIS A N 1
ATOM 744 C CA . HIS A 1 92 ? -28.224 -8.440 17.403 1.00 91.06 92 HIS A CA 1
ATOM 745 C C . HIS A 1 92 ? -28.606 -8.538 15.922 1.00 91.06 92 HIS A C 1
ATOM 747 O O . HIS A 1 92 ? -28.643 -7.528 15.213 1.00 91.06 92 HIS A O 1
ATOM 753 N N . ASP A 1 93 ? -28.884 -9.752 15.453 1.00 90.75 93 ASP A N 1
ATOM 754 C CA . ASP A 1 93 ? -29.408 -9.999 14.116 1.00 90.75 93 ASP A CA 1
ATOM 755 C C . ASP A 1 93 ? -30.913 -9.722 14.105 1.00 90.75 93 ASP A C 1
ATOM 757 O O . ASP A 1 93 ? -31.725 -10.517 14.578 1.00 90.75 93 ASP A O 1
ATOM 761 N N . LYS A 1 94 ? -31.290 -8.585 13.517 1.00 90.56 94 LYS A N 1
ATOM 762 C CA . LYS A 1 94 ? -32.690 -8.167 13.392 1.00 90.56 94 LYS A CA 1
ATOM 763 C C . LYS A 1 94 ? -33.522 -9.109 12.514 1.00 90.56 94 LYS A C 1
ATOM 765 O O . LYS A 1 94 ? -34.729 -9.195 12.718 1.00 90.56 94 LYS A O 1
ATOM 770 N N . ALA A 1 95 ? -32.920 -9.784 11.533 1.00 90.81 95 ALA A N 1
ATOM 771 C CA . ALA A 1 95 ? -33.655 -10.668 10.629 1.00 90.81 95 ALA A CA 1
ATOM 772 C C . ALA A 1 95 ? -34.103 -11.953 11.339 1.00 90.81 95 ALA A C 1
ATOM 774 O O . ALA A 1 95 ? -35.195 -12.453 11.073 1.00 90.81 95 ALA A O 1
ATOM 775 N N . LYS A 1 96 ? -33.276 -12.458 12.259 1.00 89.06 96 LYS A N 1
ATOM 776 C CA . LYS A 1 96 ? -33.552 -13.669 13.048 1.00 89.06 96 LYS A CA 1
ATOM 777 C C . LYS A 1 96 ? -34.013 -13.390 14.480 1.00 89.06 96 LYS A C 1
ATOM 779 O O . LYS A 1 96 ? -34.430 -14.315 15.169 1.00 89.06 96 LYS A O 1
ATOM 784 N N . ASN A 1 97 ? -33.980 -12.126 14.903 1.00 92.19 97 ASN A N 1
ATOM 785 C CA . ASN A 1 97 ? -34.295 -11.673 16.256 1.00 92.19 97 ASN A CA 1
ATOM 786 C C . ASN A 1 97 ? -33.476 -12.407 17.337 1.00 92.19 97 ASN A C 1
ATOM 788 O O . ASN A 1 97 ? -33.997 -12.783 18.386 1.00 92.19 97 ASN A O 1
ATOM 792 N N . GLU A 1 98 ? -32.183 -12.612 17.079 1.00 92.44 98 GLU A N 1
ATOM 793 C CA . GLU A 1 98 ? -31.260 -13.312 17.979 1.00 92.44 98 GLU A CA 1
ATOM 794 C C . GLU A 1 98 ? -29.967 -12.517 18.176 1.00 92.44 98 GLU A C 1
ATOM 796 O O . GLU A 1 98 ? -29.602 -11.674 17.358 1.00 92.44 98 GLU A O 1
ATOM 801 N N . THR A 1 99 ? -29.262 -12.764 19.277 1.00 94.62 99 THR A N 1
ATOM 802 C CA . THR A 1 99 ? -27.947 -12.162 19.527 1.00 94.62 99 THR A CA 1
ATOM 803 C C . THR A 1 99 ? -26.874 -13.188 19.211 1.00 94.62 99 THR A C 1
ATOM 805 O O . THR A 1 99 ? -26.867 -14.274 19.787 1.00 94.62 99 THR A O 1
ATOM 808 N N . LEU A 1 100 ? -25.953 -12.834 18.319 1.00 92.25 100 LEU A N 1
ATOM 809 C CA . LEU A 1 100 ? -24.864 -13.697 17.880 1.00 92.25 100 LEU A CA 1
ATOM 810 C C . LEU A 1 100 ? -23.507 -13.042 18.126 1.00 92.25 100 LEU A C 1
ATOM 812 O O . LEU A 1 100 ? -23.369 -11.818 18.135 1.00 92.25 100 LEU A O 1
ATOM 816 N N . MET A 1 101 ? -22.488 -13.874 18.334 1.00 94.75 101 MET A N 1
ATOM 817 C CA . MET A 1 101 ? -21.109 -13.410 18.414 1.00 94.75 101 MET A CA 1
ATOM 818 C C . MET A 1 101 ? -20.577 -13.187 16.999 1.00 94.75 101 MET A C 1
ATOM 820 O O . MET A 1 101 ? -20.331 -14.143 16.263 1.00 94.75 101 MET A O 1
ATOM 824 N N . MET A 1 102 ? -20.394 -11.926 16.618 1.00 92.25 102 MET A N 1
ATOM 825 C CA . MET A 1 102 ? -19.843 -11.555 15.323 1.00 92.25 102 MET A CA 1
ATOM 826 C C . MET A 1 102 ? -18.323 -11.453 15.411 1.00 92.25 102 MET A C 1
ATOM 828 O O . MET A 1 102 ? -17.780 -10.765 16.276 1.00 92.25 102 MET A O 1
ATOM 832 N N . ARG A 1 103 ? -17.641 -12.111 14.474 1.00 93.50 103 ARG A N 1
ATOM 833 C CA . ARG A 1 103 ? -16.203 -11.964 14.248 1.00 93.50 103 ARG A CA 1
ATOM 834 C C . ARG A 1 103 ? 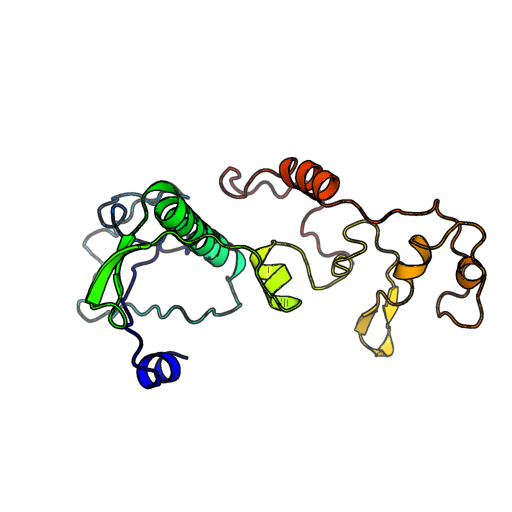-15.967 -11.416 12.853 1.00 93.50 103 ARG A C 1
ATOM 836 O O . ARG A 1 103 ? -16.702 -11.755 11.928 1.00 93.50 103 ARG A O 1
ATOM 843 N N . ALA A 1 104 ? -14.948 -10.582 12.706 1.00 89.94 104 ALA A N 1
ATOM 844 C CA . ALA A 1 104 ? -14.585 -9.984 11.428 1.00 89.94 104 ALA A CA 1
ATOM 845 C C . ALA A 1 104 ? -13.089 -10.154 11.168 1.00 89.94 104 ALA A C 1
ATOM 847 O O . ALA A 1 104 ? -12.286 -10.169 12.098 1.00 89.94 104 ALA A O 1
ATOM 848 N N . THR A 1 105 ? -12.730 -10.280 9.893 1.00 92.31 105 THR A N 1
ATOM 849 C CA . THR A 1 105 ? -11.344 -10.302 9.425 1.00 92.31 105 THR A CA 1
ATOM 850 C C . THR A 1 105 ? -11.220 -9.452 8.165 1.00 92.31 105 THR A C 1
ATOM 852 O O . THR A 1 105 ? -12.160 -9.373 7.368 1.00 92.31 105 THR A O 1
ATOM 855 N N . LEU A 1 106 ? -10.077 -8.790 7.994 1.00 88.75 106 LEU A N 1
ATOM 856 C CA . LEU A 1 106 ? -9.762 -8.012 6.800 1.00 88.75 106 LEU A CA 1
ATOM 857 C C . LEU A 1 106 ? -9.092 -8.930 5.774 1.00 88.75 106 LEU A C 1
ATOM 859 O O . LEU A 1 106 ? -8.020 -9.462 6.035 1.00 88.75 106 LEU A O 1
ATOM 863 N N . MET A 1 107 ? -9.706 -9.095 4.600 1.00 86.38 107 MET A N 1
ATOM 864 C CA . MET A 1 107 ? -9.142 -9.938 3.539 1.00 86.38 107 MET A CA 1
ATOM 865 C C . MET A 1 107 ? -8.162 -9.172 2.640 1.00 86.38 107 MET A C 1
ATOM 867 O O . MET A 1 107 ? -7.038 -9.616 2.427 1.00 86.38 107 MET A O 1
ATOM 871 N N . TRP A 1 108 ? -8.581 -8.024 2.099 1.00 86.06 108 TRP A N 1
ATOM 872 C CA . TRP A 1 108 ? -7.748 -7.160 1.257 1.00 86.06 108 TRP A CA 1
ATOM 873 C C . TRP A 1 108 ? -8.233 -5.709 1.303 1.00 86.06 108 TRP A C 1
ATOM 875 O O . TRP A 1 108 ? -9.405 -5.434 1.563 1.00 86.06 108 TRP A O 1
ATOM 885 N N . THR A 1 109 ? -7.331 -4.773 1.010 1.00 84.00 109 THR A N 1
ATOM 886 C CA . THR A 1 109 ? -7.658 -3.357 0.798 1.00 84.00 109 THR A CA 1
ATOM 887 C C . THR A 1 109 ? -7.542 -3.018 -0.686 1.00 84.00 109 THR A C 1
ATOM 889 O O . THR A 1 109 ? -6.678 -3.540 -1.391 1.00 84.00 109 THR A O 1
ATOM 892 N N . VAL A 1 110 ? -8.432 -2.157 -1.182 1.00 87.50 110 VAL A N 1
ATOM 893 C CA . VAL A 1 110 ? -8.357 -1.620 -2.546 1.00 87.50 110 VAL A CA 1
ATOM 894 C C . VAL A 1 110 ? -7.882 -0.181 -2.440 1.00 87.50 110 VAL A C 1
ATOM 896 O O . VAL A 1 110 ? -8.607 0.678 -1.947 1.00 87.50 110 VAL A O 1
ATOM 899 N N . ASN A 1 111 ? -6.655 0.064 -2.889 1.00 84.31 111 ASN A N 1
ATOM 900 C CA . ASN A 1 111 ? -6.023 1.376 -2.849 1.00 84.31 111 ASN A CA 1
ATOM 901 C C . ASN A 1 111 ? -5.752 1.835 -4.280 1.00 84.31 111 ASN A C 1
ATOM 903 O O . ASN A 1 111 ? -5.297 1.044 -5.110 1.00 84.31 111 ASN A O 1
ATOM 907 N N . ASP A 1 112 ? -6.010 3.108 -4.572 1.00 87.38 112 ASP A N 1
ATOM 908 C CA . ASP A 1 112 ? -5.469 3.720 -5.781 1.00 87.38 112 ASP A CA 1
ATOM 909 C C . ASP A 1 112 ? -3.950 3.942 -5.631 1.00 87.38 112 ASP A C 1
ATOM 911 O O . ASP A 1 112 ? -3.365 3.738 -4.563 1.00 87.38 112 ASP A O 1
ATOM 915 N N . LEU A 1 113 ? -3.276 4.318 -6.721 1.00 82.19 113 LEU A N 1
ATOM 916 C CA . LEU A 1 113 ? -1.820 4.474 -6.709 1.00 82.19 113 LEU A CA 1
ATOM 917 C C . LEU A 1 113 ? -1.349 5.522 -5.673 1.00 82.19 113 LEU A C 1
ATOM 919 O O . LEU A 1 113 ? -0.400 5.234 -4.947 1.00 82.19 113 LEU A O 1
ATOM 923 N N . PRO A 1 114 ? -1.986 6.701 -5.522 1.00 82.62 114 PRO A N 1
ATOM 924 C CA . PRO A 1 114 ? -1.641 7.632 -4.448 1.00 82.62 114 PRO A CA 1
ATOM 925 C C . PRO A 1 114 ? -1.855 7.066 -3.037 1.00 82.62 114 PRO A C 1
ATOM 927 O O . PRO A 1 114 ? -0.953 7.186 -2.205 1.00 82.62 114 PRO A O 1
ATOM 930 N N . ALA A 1 115 ? -3.002 6.437 -2.759 1.00 82.81 115 ALA A N 1
ATOM 931 C CA . ALA A 1 115 ? -3.295 5.862 -1.447 1.00 82.81 115 ALA A CA 1
ATOM 932 C C . ALA A 1 115 ? -2.319 4.738 -1.096 1.00 82.81 115 ALA A C 1
ATOM 934 O O . ALA A 1 115 ? -1.866 4.671 0.045 1.00 82.81 115 ALA A O 1
ATOM 935 N N . TYR A 1 116 ? -1.922 3.920 -2.077 1.00 83.19 116 TYR A N 1
ATOM 936 C CA . TYR A 1 116 ? -0.904 2.893 -1.877 1.00 83.19 116 TYR A CA 1
ATOM 937 C C . TYR A 1 116 ? 0.395 3.495 -1.336 1.00 83.19 116 TYR A C 1
ATOM 939 O O . TYR A 1 116 ? 0.922 3.012 -0.343 1.00 83.19 116 TYR A O 1
ATOM 947 N N . GLY A 1 117 ? 0.881 4.592 -1.926 1.00 82.06 117 GLY A N 1
ATOM 948 C CA . GLY A 1 117 ? 2.129 5.217 -1.478 1.00 82.06 117 GLY A CA 1
ATOM 949 C C . GLY A 1 117 ? 2.056 5.808 -0.069 1.00 82.06 117 GLY A C 1
ATOM 950 O O . GLY A 1 117 ? 3.063 5.881 0.633 1.00 82.06 117 GLY A O 1
ATOM 951 N N . VAL A 1 118 ? 0.857 6.204 0.364 1.00 80.44 118 VAL A N 1
ATOM 952 C CA . VAL A 1 118 ? 0.613 6.644 1.742 1.00 80.44 118 VAL A CA 1
ATOM 953 C C . VAL A 1 118 ? 0.599 5.449 2.694 1.00 80.44 118 VAL A C 1
ATOM 955 O O . VAL A 1 118 ? 1.300 5.493 3.696 1.00 80.44 118 VAL A O 1
ATOM 958 N N . VAL A 1 119 ? -0.155 4.394 2.375 1.00 80.50 119 VAL A N 1
ATOM 959 C CA . VAL A 1 119 ? -0.367 3.228 3.254 1.00 80.50 119 VAL A CA 1
ATOM 960 C C . VAL A 1 119 ? 0.867 2.331 3.347 1.00 80.50 119 VAL A C 1
ATOM 962 O O . VAL A 1 119 ? 1.171 1.821 4.416 1.00 80.50 119 VAL A O 1
ATOM 965 N N . SER A 1 120 ? 1.589 2.124 2.248 1.00 78.56 120 SER A N 1
ATOM 966 C CA . SER A 1 120 ? 2.759 1.240 2.220 1.00 78.56 120 SER A CA 1
ATOM 967 C C . SER A 1 120 ? 4.075 1.975 2.498 1.00 78.56 120 SER A C 1
ATOM 969 O O . SER A 1 120 ? 5.142 1.372 2.402 1.00 78.56 120 SER A O 1
ATOM 971 N N . GLY A 1 121 ? 4.033 3.301 2.677 1.00 77.19 121 GLY A N 1
ATOM 972 C CA . GLY A 1 121 ? 5.220 4.160 2.734 1.00 77.19 121 GLY A CA 1
ATOM 973 C C . GLY A 1 121 ? 6.067 4.177 1.450 1.00 77.19 121 GLY A C 1
ATOM 974 O O . GLY A 1 121 ? 7.154 4.762 1.434 1.00 77.19 121 GLY A O 1
ATOM 975 N N . TRP A 1 122 ? 5.595 3.549 0.368 1.00 79.25 122 TRP A N 1
ATOM 976 C CA . TRP A 1 122 ? 6.339 3.419 -0.881 1.00 79.25 122 TRP A CA 1
ATOM 977 C C . TRP A 1 122 ? 6.236 4.699 -1.704 1.00 79.25 122 TRP A C 1
ATOM 979 O O . TRP A 1 122 ? 5.172 5.308 -1.822 1.00 79.25 122 TRP A O 1
ATOM 989 N N . SER A 1 123 ? 7.339 5.113 -2.326 1.00 80.19 123 SER A N 1
ATOM 990 C CA . SER A 1 123 ? 7.295 6.276 -3.206 1.00 80.19 123 SER A CA 1
ATOM 991 C C . SER A 1 123 ? 6.547 5.928 -4.487 1.00 80.19 123 SER A C 1
ATOM 993 O O . SER A 1 123 ? 7.057 5.196 -5.327 1.00 80.19 123 SER A O 1
ATOM 995 N N . THR A 1 124 ? 5.346 6.473 -4.662 1.00 78.62 124 THR A N 1
ATOM 996 C CA . THR A 1 124 ? 4.548 6.311 -5.893 1.00 78.62 124 THR A CA 1
ATOM 997 C C . THR A 1 124 ? 4.825 7.402 -6.921 1.00 78.62 124 THR A C 1
ATOM 999 O O . THR A 1 124 ? 4.418 7.310 -8.077 1.00 78.62 124 THR A O 1
ATOM 1002 N N . THR A 1 125 ? 5.589 8.410 -6.515 1.00 73.50 125 THR A N 1
ATOM 1003 C CA . THR A 1 125 ? 6.150 9.460 -7.360 1.00 73.50 125 THR A CA 1
ATOM 1004 C C . THR A 1 125 ? 7.633 9.181 -7.606 1.00 73.50 125 THR A C 1
ATOM 1006 O O . THR A 1 125 ? 8.282 8.576 -6.755 1.00 73.50 125 THR A O 1
ATOM 1009 N N . SER A 1 126 ? 8.194 9.680 -8.712 1.00 81.94 126 SER A N 1
ATOM 1010 C CA . SER A 1 126 ? 9.620 9.576 -9.104 1.00 81.94 126 SER A CA 1
ATOM 1011 C C . SER A 1 126 ? 10.051 8.234 -9.714 1.00 81.94 126 SER A C 1
ATOM 1013 O O . SER A 1 126 ? 9.306 7.682 -10.500 1.00 81.94 126 SER A O 1
ATOM 1015 N N . VAL A 1 127 ? 11.276 7.768 -9.464 1.00 84.25 127 VAL A N 1
ATOM 1016 C CA . VAL A 1 127 ? 11.913 6.587 -1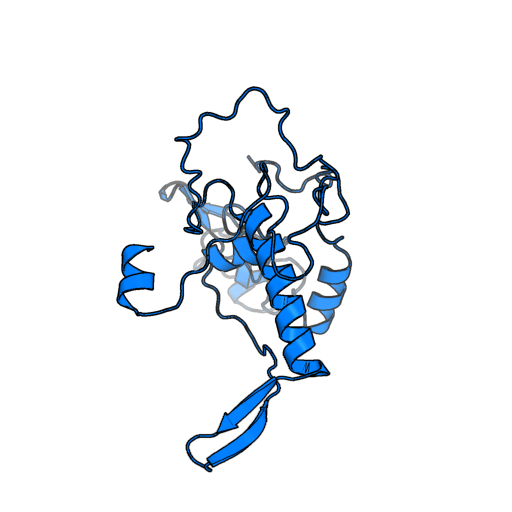0.072 1.00 84.25 127 VAL A CA 1
ATOM 1017 C C . VAL A 1 127 ? 11.334 5.270 -9.550 1.00 84.25 127 VAL A C 1
ATOM 1019 O O . VAL A 1 127 ? 11.182 4.314 -10.301 1.00 84.25 127 VAL A O 1
ATOM 1022 N N . LEU A 1 128 ? 10.938 5.234 -8.278 1.00 85.25 128 LEU A N 1
ATOM 1023 C CA . LEU A 1 128 ? 10.502 4.008 -7.607 1.00 85.25 128 LEU A CA 1
ATOM 1024 C C . LEU A 1 128 ? 9.005 3.709 -7.765 1.00 85.25 128 LEU A C 1
ATOM 1026 O O . LEU A 1 128 ? 8.526 2.708 -7.247 1.00 85.25 128 LEU A O 1
ATOM 1030 N N . GLY A 1 129 ? 8.234 4.523 -8.486 1.00 85.00 129 GLY A N 1
ATOM 1031 C CA . GLY A 1 129 ? 6.767 4.422 -8.485 1.00 85.00 129 GLY A CA 1
ATOM 1032 C C . GLY A 1 129 ? 6.172 3.187 -9.166 1.00 85.00 129 GLY A C 1
ATOM 1033 O O . GLY A 1 129 ? 4.963 2.971 -9.084 1.00 85.00 129 GLY A O 1
ATOM 1034 N N . CYS A 1 130 ? 6.973 2.344 -9.820 1.00 86.69 130 CYS A N 1
ATOM 1035 C CA . CYS A 1 130 ? 6.466 1.101 -10.392 1.00 86.69 130 CYS A CA 1
ATOM 1036 C C . CYS A 1 130 ? 6.254 0.036 -9.310 1.00 86.69 130 CYS A C 1
ATOM 1038 O O . CYS A 1 130 ? 7.204 -0.612 -8.882 1.00 86.69 130 CYS A O 1
ATOM 1040 N N . LEU A 1 131 ? 4.998 -0.243 -8.963 1.00 83.81 131 LEU A N 1
ATOM 1041 C CA . LEU A 1 131 ? 4.647 -1.259 -7.958 1.00 83.81 131 LEU A CA 1
ATOM 1042 C C . LEU A 1 131 ? 5.072 -2.687 -8.328 1.00 83.81 131 LEU A C 1
ATOM 1044 O O . LEU A 1 131 ? 5.243 -3.533 -7.460 1.00 83.81 131 LEU A O 1
ATOM 1048 N N . VAL A 1 132 ? 5.248 -2.962 -9.622 1.00 85.62 132 VAL A N 1
ATOM 1049 C CA . VAL A 1 132 ? 5.646 -4.291 -10.108 1.00 85.62 132 VAL A CA 1
ATOM 1050 C C . VAL A 1 132 ? 7.164 -4.456 -10.092 1.00 85.62 132 VAL A C 1
ATOM 1052 O O . VAL A 1 132 ? 7.667 -5.533 -9.790 1.00 85.62 132 VAL A O 1
ATOM 1055 N N . CYS A 1 133 ? 7.905 -3.401 -10.441 1.00 85.62 133 CYS A N 1
ATOM 1056 C CA . CYS A 1 133 ? 9.365 -3.464 -10.550 1.00 85.62 133 CYS A CA 1
ATOM 1057 C C . CYS A 1 133 ? 10.078 -3.040 -9.263 1.00 85.62 133 CYS A C 1
ATOM 1059 O O . CYS A 1 133 ? 11.239 -3.406 -9.065 1.00 85.62 133 CYS A O 1
ATOM 1061 N N . MET A 1 134 ? 9.389 -2.290 -8.403 1.00 83.88 134 MET A N 1
ATOM 1062 C CA . MET A 1 134 ? 9.877 -1.780 -7.128 1.00 83.88 134 MET A CA 1
ATOM 1063 C C . MET A 1 134 ? 11.219 -1.050 -7.293 1.00 83.88 134 MET A C 1
ATOM 1065 O O . MET A 1 134 ? 11.280 -0.041 -7.985 1.00 83.88 134 MET A O 1
ATOM 1069 N N . LYS A 1 135 ? 12.292 -1.554 -6.675 1.00 82.62 135 LYS A N 1
ATOM 1070 C CA . LYS A 1 135 ? 13.638 -0.966 -6.731 1.00 82.62 135 LYS A CA 1
ATOM 1071 C C . LYS A 1 135 ? 14.414 -1.265 -8.017 1.00 82.62 135 LYS A C 1
ATOM 1073 O O . LYS A 1 135 ? 15.374 -0.568 -8.312 1.00 82.62 135 LYS A O 1
ATOM 1078 N N . ASP A 1 136 ? 14.025 -2.290 -8.777 1.00 82.81 136 ASP A N 1
ATOM 1079 C CA . ASP A 1 136 ? 14.760 -2.718 -9.978 1.00 82.81 136 ASP A CA 1
ATOM 1080 C C . ASP A 1 136 ? 14.085 -2.189 -11.252 1.00 82.81 136 ASP A C 1
ATOM 1082 O O . ASP A 1 136 ? 13.923 -2.884 -12.262 1.00 82.81 136 ASP A O 1
ATOM 1086 N N . THR A 1 137 ? 13.617 -0.946 -11.193 1.00 85.19 137 THR A N 1
ATOM 1087 C CA . THR A 1 137 ? 13.029 -0.269 -12.343 1.00 85.19 137 THR A CA 1
ATOM 1088 C C . THR A 1 137 ? 14.076 -0.042 -13.434 1.00 85.19 137 THR A C 1
ATOM 1090 O O . THR A 1 137 ? 15.278 0.074 -13.205 1.00 85.19 137 THR A O 1
ATOM 1093 N N . THR A 1 138 ? 13.610 -0.046 -14.680 1.00 83.38 138 THR A N 1
ATOM 1094 C CA . THR A 1 138 ? 14.383 0.404 -15.846 1.00 83.38 138 THR A CA 1
ATOM 1095 C C . THR A 1 138 ? 13.674 1.602 -16.463 1.00 83.38 138 THR A C 1
ATOM 1097 O O . THR A 1 138 ? 13.428 1.647 -17.676 1.00 83.38 138 THR A O 1
ATOM 1100 N N . GLU A 1 139 ? 13.267 2.528 -15.607 1.00 87.50 139 GLU A N 1
ATOM 1101 C CA . GLU A 1 139 ? 12.508 3.721 -15.935 1.00 87.50 139 GLU A CA 1
ATOM 1102 C C . GLU A 1 139 ? 13.285 4.657 -16.867 1.00 87.50 139 GLU A C 1
ATOM 1104 O O . GLU A 1 139 ? 14.469 4.472 -17.177 1.00 87.50 139 GLU A O 1
ATOM 1109 N N . PHE A 1 140 ? 12.579 5.640 -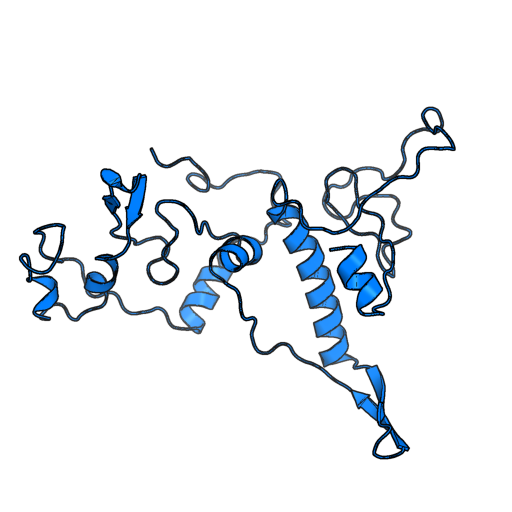17.404 1.00 86.81 140 PHE A N 1
ATOM 1110 C CA . PHE A 1 140 ? 13.182 6.748 -18.126 1.00 86.81 140 PHE A CA 1
ATOM 1111 C C . PHE A 1 140 ? 12.328 7.993 -17.975 1.00 86.81 140 PHE A C 1
ATOM 1113 O O . PHE A 1 140 ? 11.121 7.913 -17.759 1.00 86.81 140 PHE A O 1
ATOM 1120 N N . TYR A 1 141 ? 12.954 9.153 -18.114 1.00 88.31 141 TYR A N 1
ATOM 1121 C CA . TYR A 1 141 ? 12.270 10.427 -17.990 1.00 88.31 141 TYR A CA 1
ATOM 1122 C C . TYR A 1 141 ? 11.729 10.898 -19.345 1.00 88.31 141 TYR A C 1
ATOM 1124 O O . TYR A 1 141 ? 12.469 10.991 -20.329 1.00 88.31 141 TYR A O 1
ATOM 1132 N N . LEU A 1 142 ? 10.434 11.204 -19.409 1.00 88.00 142 LEU A N 1
ATOM 1133 C CA . LEU A 1 142 ? 9.811 11.828 -20.574 1.00 88.00 142 LEU A CA 1
ATOM 1134 C C . LEU A 1 142 ? 10.046 13.335 -20.519 1.00 88.00 142 LEU A C 1
ATOM 1136 O O . LEU A 1 142 ? 9.367 14.037 -19.775 1.00 88.00 142 LEU A O 1
ATOM 1140 N N . GLN A 1 143 ? 10.956 13.838 -21.353 1.00 88.44 143 GLN A N 1
ATOM 1141 C CA . GLN A 1 143 ? 11.350 15.253 -21.356 1.00 88.44 143 GLN A CA 1
ATOM 1142 C C . GLN A 1 143 ? 10.159 16.208 -21.559 1.00 88.44 143 GLN A C 1
ATOM 1144 O O . GLN A 1 143 ? 9.992 17.165 -20.807 1.00 88.44 143 GLN A O 1
ATOM 1149 N N . ASN A 1 144 ? 9.273 15.906 -22.513 1.00 91.06 144 ASN A N 1
ATOM 1150 C CA . ASN A 1 144 ? 8.121 16.764 -22.823 1.00 91.06 144 ASN A CA 1
ATOM 1151 C C . ASN A 1 144 ? 7.010 16.679 -21.765 1.00 91.06 144 ASN A C 1
ATOM 1153 O O . ASN A 1 144 ? 6.341 17.670 -21.494 1.00 91.06 144 ASN A O 1
ATOM 1157 N N . GLY A 1 145 ? 6.814 15.499 -21.167 1.00 88.06 145 GLY A N 1
ATOM 1158 C CA . GLY A 1 145 ? 5.806 15.274 -20.124 1.00 88.06 145 GLY A CA 1
ATOM 1159 C C . GLY A 1 145 ? 6.296 15.593 -18.711 1.00 88.06 145 GLY A C 1
ATOM 1160 O O . GLY A 1 145 ? 5.502 15.555 -17.777 1.00 88.06 145 GLY A O 1
ATOM 1161 N N . ARG A 1 146 ? 7.599 15.867 -18.554 1.00 88.19 146 ARG A N 1
ATOM 1162 C CA . ARG A 1 146 ? 8.296 16.095 -17.281 1.00 88.19 146 ARG A CA 1
ATOM 1163 C C . ARG A 1 146 ? 7.978 15.048 -16.209 1.00 88.19 146 ARG A C 1
ATOM 1165 O O . ARG A 1 146 ? 7.817 15.368 -15.034 1.00 88.19 146 ARG A O 1
ATOM 1172 N N . THR A 1 147 ? 7.869 13.790 -16.626 1.00 87.50 147 THR A N 1
ATOM 1173 C CA . THR A 1 147 ? 7.433 12.690 -15.762 1.00 87.50 147 THR A CA 1
ATOM 1174 C C . THR A 1 147 ? 8.243 11.425 -16.008 1.00 87.50 147 THR A C 1
ATOM 1176 O O . THR A 1 147 ? 8.711 11.173 -17.123 1.00 87.50 147 THR A O 1
ATOM 1179 N N . THR A 1 148 ? 8.394 10.612 -14.965 1.00 88.69 148 THR A N 1
ATOM 1180 C CA . THR A 1 148 ? 9.000 9.284 -15.061 1.00 88.69 148 THR A CA 1
ATOM 1181 C C . THR A 1 148 ? 8.047 8.320 -15.758 1.00 88.69 148 THR A C 1
ATOM 1183 O O . THR A 1 148 ? 6.865 8.232 -15.428 1.00 88.69 148 THR A O 1
ATOM 1186 N N . CYS A 1 149 ? 8.574 7.560 -16.712 1.00 87.19 149 CYS A N 1
ATOM 1187 C CA . CYS A 1 149 ? 7.853 6.549 -17.461 1.00 87.19 149 CYS A CA 1
ATOM 1188 C C . CYS A 1 149 ? 8.416 5.152 -17.192 1.00 87.19 149 CYS A C 1
ATOM 1190 O O . CYS A 1 149 ? 9.625 4.919 -17.224 1.00 87.19 149 CYS A O 1
ATOM 1192 N N . TYR A 1 150 ? 7.501 4.205 -16.997 1.00 88.31 150 TYR A N 1
ATOM 1193 C CA . TYR A 1 150 ? 7.795 2.795 -16.722 1.00 88.31 150 TYR A CA 1
ATOM 1194 C C . TYR A 1 150 ? 7.410 1.875 -17.875 1.00 88.31 150 TYR A C 1
ATOM 1196 O O . TYR A 1 150 ? 7.414 0.655 -17.719 1.00 88.31 150 TYR A O 1
ATOM 1204 N N . PHE A 1 151 ? 7.051 2.451 -19.026 1.00 87.06 151 PHE A N 1
ATOM 1205 C CA . PHE A 1 151 ? 6.500 1.723 -20.166 1.00 87.06 151 PHE A CA 1
ATOM 1206 C C . PHE A 1 151 ? 7.357 0.522 -20.562 1.00 87.06 151 PHE A C 1
ATOM 1208 O O . PHE A 1 151 ? 6.817 -0.521 -20.888 1.00 87.06 151 PHE A O 1
ATOM 1215 N N . GLU A 1 152 ? 8.682 0.620 -20.473 1.00 85.56 152 GLU A N 1
ATOM 1216 C CA . GLU A 1 152 ? 9.589 -0.456 -20.879 1.00 85.56 152 GLU A CA 1
ATOM 1217 C C . GLU A 1 152 ? 9.964 -1.442 -19.780 1.00 85.56 152 GLU A C 1
ATOM 1219 O O . GLU A 1 152 ? 10.539 -2.489 -20.085 1.00 85.56 152 GLU A O 1
ATOM 1224 N N . CYS A 1 153 ? 9.630 -1.148 -18.523 1.00 86.69 153 CYS A N 1
ATOM 1225 C CA . CYS A 1 153 ? 10.049 -1.978 -17.403 1.00 86.69 153 CYS A CA 1
ATOM 1226 C C . CYS A 1 153 ? 9.516 -3.406 -17.517 1.00 86.69 153 CYS A C 1
ATOM 1228 O O . CYS A 1 153 ? 10.180 -4.331 -17.069 1.00 86.69 153 CYS A O 1
ATOM 1230 N N . HIS A 1 154 ? 8.374 -3.617 -18.175 1.00 87.75 154 HIS A N 1
ATOM 1231 C CA . HIS A 1 154 ? 7.792 -4.947 -18.330 1.00 87.75 154 HIS A CA 1
ATOM 1232 C C . HIS A 1 154 ? 8.677 -5.924 -19.134 1.00 87.75 154 HIS A C 1
ATOM 1234 O O . HIS A 1 154 ? 8.535 -7.136 -18.976 1.00 87.75 154 HIS A O 1
ATOM 1240 N N . LYS A 1 155 ? 9.617 -5.432 -19.962 1.00 87.62 155 LYS A N 1
ATOM 1241 C CA . LYS A 1 155 ? 10.500 -6.292 -20.773 1.00 87.62 155 LYS A CA 1
ATOM 1242 C C . LYS A 1 155 ? 11.377 -7.219 -19.931 1.00 87.62 155 LYS A C 1
ATOM 1244 O O . LYS A 1 155 ? 11.718 -8.307 -20.391 1.00 87.62 155 LYS A O 1
ATOM 1249 N N . GLN A 1 156 ? 11.705 -6.809 -18.705 1.00 87.75 156 GLN A N 1
ATOM 1250 C CA . GLN A 1 156 ? 12.534 -7.588 -17.784 1.00 87.75 156 GLN A CA 1
ATOM 1251 C C . GLN A 1 156 ? 11.868 -8.900 -17.326 1.00 87.75 156 GLN A C 1
ATOM 1253 O O . GLN A 1 156 ? 12.572 -9.814 -16.904 1.00 87.75 156 GLN A O 1
ATOM 1258 N N . PHE A 1 157 ? 10.537 -9.005 -17.438 1.00 90.06 157 PHE A N 1
ATOM 1259 C CA . PHE A 1 157 ? 9.766 -10.183 -17.017 1.00 90.06 157 PHE A CA 1
ATOM 1260 C C . PHE A 1 157 ? 9.506 -11.190 -18.141 1.00 90.06 157 PHE A C 1
ATOM 1262 O O . PHE A 1 157 ? 8.888 -12.217 -17.895 1.00 90.06 157 PHE A O 1
ATOM 1269 N N . TYR A 1 158 ? 9.910 -10.901 -19.381 1.00 90.44 158 TYR A N 1
ATOM 1270 C CA . TYR A 1 158 ? 9.803 -11.895 -20.450 1.00 90.44 158 TYR A CA 1
ATOM 1271 C C . TYR A 1 158 ? 10.946 -12.914 -20.369 1.00 90.44 158 TYR A C 1
ATOM 1273 O O . TYR A 1 158 ? 12.028 -12.531 -19.924 1.00 90.44 158 TYR A O 1
ATOM 1281 N N . PRO A 1 159 ? 10.792 -14.131 -20.912 1.00 89.69 159 PRO A N 1
ATOM 1282 C CA . PRO A 1 159 ? 11.900 -15.062 -21.115 1.00 89.69 159 PRO A CA 1
ATOM 1283 C C . PRO A 1 159 ? 13.040 -14.459 -21.937 1.00 89.69 159 PRO A C 1
ATOM 1285 O O . PRO A 1 159 ? 12.819 -13.568 -22.763 1.00 89.69 159 PRO A O 1
ATOM 1288 N N . ALA A 1 160 ? 14.271 -14.927 -21.726 1.00 87.94 160 ALA A N 1
ATOM 1289 C CA . ALA A 1 160 ? 15.475 -14.363 -22.351 1.00 87.94 160 ALA A CA 1
ATOM 1290 C C . ALA A 1 160 ? 15.468 -14.408 -23.896 1.00 87.94 160 ALA A C 1
ATOM 1292 O O . ALA A 1 160 ? 16.068 -13.555 -24.561 1.00 87.94 160 ALA A O 1
ATOM 1293 N N . ASP A 1 161 ? 14.781 -15.385 -24.478 1.00 89.31 161 ASP A N 1
ATOM 1294 C CA . ASP A 1 161 ? 14.613 -15.585 -25.917 1.00 89.31 161 ASP A CA 1
ATOM 1295 C C . ASP A 1 161 ? 13.405 -14.834 -26.507 1.00 89.31 161 ASP A C 1
ATOM 1297 O O . ASP A 1 161 ? 13.261 -14.771 -27.730 1.00 89.31 161 ASP A O 1
ATOM 1301 N N . HIS A 1 162 ? 12.588 -14.187 -25.671 1.00 91.69 162 HIS A N 1
ATOM 1302 C CA . HIS A 1 162 ? 11.356 -13.544 -26.105 1.00 91.69 162 HIS A CA 1
ATOM 1303 C C . HIS A 1 162 ? 11.607 -12.406 -27.121 1.00 91.69 162 HIS A C 1
ATOM 1305 O O . HIS A 1 162 ? 12.395 -11.487 -26.846 1.00 91.69 162 HIS A O 1
ATOM 1311 N N . PRO A 1 163 ? 10.893 -12.367 -28.268 1.00 90.31 163 PRO A N 1
ATOM 1312 C CA . PRO A 1 163 ? 11.125 -11.385 -29.333 1.00 90.31 163 PRO A CA 1
ATOM 1313 C C . PRO A 1 163 ? 11.068 -9.922 -28.872 1.00 90.31 163 PRO A C 1
ATOM 1315 O O . PRO A 1 163 ? 11.846 -9.086 -29.338 1.00 90.31 163 PRO A O 1
ATOM 1318 N N . TYR A 1 164 ? 10.195 -9.595 -27.910 1.00 88.69 164 TYR A N 1
ATOM 1319 C CA . TYR A 1 164 ? 10.065 -8.225 -27.391 1.00 88.69 164 TYR A CA 1
ATOM 1320 C C . TYR A 1 164 ? 11.273 -7.737 -26.591 1.00 88.69 164 TYR A C 1
ATOM 1322 O O . TYR A 1 164 ? 11.470 -6.527 -26.504 1.00 88.69 164 TYR A O 1
ATOM 1330 N N . ARG A 1 165 ? 12.144 -8.626 -26.096 1.00 87.94 165 ARG A N 1
ATOM 1331 C CA . ARG A 1 165 ? 13.421 -8.197 -25.505 1.00 87.94 165 ARG A CA 1
ATOM 1332 C C . ARG A 1 165 ? 14.372 -7.606 -26.542 1.00 87.94 165 ARG A C 1
ATOM 1334 O O . ARG A 1 165 ? 15.172 -6.737 -26.210 1.00 87.94 165 ARG A O 1
ATOM 1341 N N . ARG A 1 166 ? 14.282 -8.058 -27.798 1.00 85.75 166 ARG A N 1
ATOM 1342 C CA . ARG A 1 166 ? 15.155 -7.645 -28.914 1.00 85.75 166 ARG A CA 1
ATOM 1343 C C . ARG A 1 166 ? 14.517 -6.590 -29.817 1.00 85.75 166 ARG A C 1
ATOM 1345 O O . ARG A 1 166 ? 15.195 -6.038 -30.684 1.00 85.75 166 ARG A O 1
ATOM 1352 N N . ASN A 1 167 ? 13.232 -6.303 -29.626 1.00 85.94 167 ASN A N 1
ATOM 1353 C CA . ASN A 1 167 ? 12.495 -5.355 -30.446 1.00 85.94 167 ASN A CA 1
ATOM 1354 C C . ASN A 1 167 ? 12.924 -3.915 -30.122 1.00 85.94 167 ASN A C 1
ATOM 1356 O O . ASN A 1 167 ? 12.595 -3.367 -29.076 1.00 85.94 167 ASN A O 1
ATOM 1360 N N . LYS A 1 168 ? 13.665 -3.296 -31.045 1.00 82.19 168 LYS A N 1
ATOM 1361 C CA . LYS A 1 168 ? 14.112 -1.898 -30.936 1.00 82.19 168 LYS A CA 1
ATOM 1362 C C . LYS A 1 168 ? 13.160 -0.896 -31.588 1.00 82.19 168 LYS A C 1
ATOM 1364 O O . LYS A 1 168 ? 13.338 0.295 -31.388 1.00 82.19 168 LYS A O 1
ATOM 1369 N N . LYS A 1 169 ? 12.218 -1.367 -32.413 1.00 83.75 169 LYS A N 1
ATOM 1370 C CA . LYS A 1 169 ? 11.367 -0.512 -33.256 1.00 83.75 169 LYS A CA 1
ATOM 1371 C C . LYS A 1 169 ? 10.061 -0.129 -32.566 1.00 83.75 169 LYS A C 1
ATOM 1373 O O . LYS A 1 169 ? 9.608 0.993 -32.722 1.00 83.75 169 LYS A O 1
ATOM 1378 N N . ALA A 1 170 ? 9.469 -1.052 -31.809 1.00 82.06 170 ALA A N 1
ATOM 1379 C CA . ALA A 1 170 ? 8.204 -0.821 -31.107 1.00 82.06 170 ALA A CA 1
ATOM 1380 C C . ALA A 1 170 ? 8.371 -0.135 -29.735 1.00 82.06 170 ALA A C 1
ATOM 1382 O O . ALA A 1 170 ? 7.380 0.116 -29.057 1.00 82.06 170 ALA A O 1
ATOM 1383 N N . PHE A 1 171 ? 9.610 0.136 -29.309 1.00 81.12 171 PHE A N 1
ATOM 1384 C CA . PHE A 1 171 ? 9.936 0.643 -27.976 1.00 81.12 171 PHE A CA 1
ATOM 1385 C C . PHE A 1 171 ? 10.881 1.850 -28.057 1.00 81.12 171 PHE A C 1
ATOM 1387 O O . PHE A 1 171 ? 11.672 1.977 -28.990 1.00 81.12 171 PHE A O 1
ATOM 1394 N N . THR A 1 172 ? 10.807 2.721 -27.057 1.00 69.81 172 THR A N 1
ATOM 1395 C CA . THR A 1 172 ? 11.436 4.046 -27.003 1.00 69.81 172 THR A CA 1
ATOM 1396 C C . THR A 1 172 ? 12.959 4.011 -26.856 1.00 69.81 172 THR A C 1
ATOM 1398 O O . THR A 1 172 ? 13.643 4.857 -27.425 1.00 69.81 172 THR A O 1
ATOM 1401 N N . LYS A 1 173 ? 13.533 3.057 -26.112 1.00 63.34 173 LYS A N 1
ATOM 1402 C CA . LYS A 1 173 ? 14.968 3.066 -25.782 1.00 63.34 173 LYS A CA 1
ATOM 1403 C C . LYS A 1 173 ? 15.873 2.589 -26.915 1.00 63.34 173 LYS A C 1
ATOM 1405 O O . LYS A 1 173 ? 17.086 2.695 -26.777 1.00 63.34 173 LYS A O 1
ATOM 1410 N N . THR A 1 174 ? 15.367 2.034 -28.022 1.00 67.69 174 THR A N 1
ATOM 1411 C CA . THR A 1 174 ? 16.200 1.360 -29.057 1.00 67.69 174 THR A CA 1
ATOM 1412 C C . THR A 1 174 ? 17.229 0.361 -28.479 1.00 67.69 174 THR A C 1
ATOM 1414 O O . THR A 1 174 ? 18.223 0.003 -29.116 1.00 67.69 174 THR A O 1
ATOM 1417 N N . GLN A 1 175 ? 16.985 -0.126 -27.261 1.00 72.94 175 GLN A N 1
ATOM 1418 C CA . GLN A 1 175 ? 17.879 -0.986 -26.495 1.00 72.94 175 GLN A CA 1
ATOM 1419 C C . GLN A 1 175 ? 17.293 -2.391 -26.388 1.00 72.94 175 GLN A C 1
ATOM 1421 O O . GLN A 1 175 ? 16.082 -2.578 -26.260 1.00 72.94 175 GLN A O 1
ATOM 1426 N N . VAL A 1 176 ? 18.190 -3.376 -26.440 1.00 80.88 176 VAL A N 1
ATOM 1427 C CA . VAL A 1 176 ? 17.865 -4.784 -26.198 1.00 80.88 176 VAL A CA 1
ATOM 1428 C C . VAL A 1 176 ? 17.923 -5.034 -24.699 1.00 80.88 176 VAL A C 1
ATOM 1430 O O . VAL A 1 176 ? 18.925 -4.690 -24.072 1.00 80.88 176 VAL A O 1
ATOM 1433 N N . GLU A 1 177 ? 16.891 -5.664 -24.145 1.00 83.94 177 GLU A N 1
ATOM 1434 C CA . GLU A 1 177 ? 16.893 -6.105 -22.751 1.00 83.94 177 GLU A CA 1
ATOM 1435 C C . GLU A 1 177 ? 17.724 -7.388 -22.621 1.00 83.94 177 GLU A C 1
ATOM 1437 O O . GLU A 1 177 ? 17.352 -8.443 -23.142 1.00 83.94 177 GLU A O 1
ATOM 1442 N N . ARG A 1 178 ? 18.882 -7.275 -21.965 1.00 82.50 178 ARG A N 1
ATOM 1443 C CA . ARG A 1 178 ? 19.860 -8.365 -21.800 1.00 82.50 178 ARG A CA 1
ATOM 1444 C C . ARG A 1 178 ? 19.962 -8.862 -20.362 1.00 82.50 178 ARG A C 1
ATOM 1446 O O . ARG A 1 178 ? 20.687 -9.826 -20.130 1.00 82.50 178 ARG A O 1
ATOM 1453 N N . LYS A 1 179 ? 19.288 -8.215 -19.403 1.00 82.00 179 LYS A N 1
ATOM 1454 C CA . LYS A 1 179 ? 19.290 -8.667 -18.008 1.00 82.00 179 LYS A CA 1
ATOM 1455 C C . LYS A 1 179 ? 18.697 -10.068 -17.908 1.00 82.00 179 LYS A C 1
ATOM 1457 O O . LYS A 1 179 ? 17.896 -10.469 -18.752 1.00 82.00 179 LYS A O 1
ATOM 1462 N N . VAL A 1 180 ? 19.074 -10.803 -16.867 1.00 83.38 180 VAL A N 1
ATOM 1463 C CA . VAL A 1 180 ? 18.461 -12.099 -16.551 1.00 83.38 180 VAL A CA 1
ATOM 1464 C C . VAL A 1 180 ? 16.945 -11.926 -16.419 1.00 83.38 180 VAL A C 1
ATOM 1466 O O . VAL A 1 180 ? 16.464 -10.857 -16.037 1.00 83.38 180 VAL A O 1
ATOM 1469 N N . GLU A 1 181 ? 16.188 -12.951 -16.807 1.00 84.69 181 GLU A N 1
ATOM 1470 C CA . GLU A 1 181 ? 14.748 -12.976 -16.580 1.00 84.69 181 GLU A CA 1
ATOM 1471 C C . GLU A 1 181 ? 14.425 -12.742 -15.115 1.00 84.69 181 GLU A C 1
ATOM 1473 O O . GLU A 1 181 ? 14.942 -13.413 -14.221 1.00 84.69 181 GLU A O 1
ATOM 1478 N N . ARG A 1 182 ? 13.561 -11.757 -14.886 1.00 83.25 182 ARG A N 1
ATOM 1479 C CA . ARG A 1 182 ? 13.033 -11.487 -13.569 1.00 83.25 182 ARG A CA 1
ATOM 1480 C C . ARG A 1 182 ? 11.702 -12.197 -13.426 1.00 83.25 182 ARG A C 1
ATOM 1482 O O . ARG A 1 182 ? 10.759 -11.911 -14.158 1.00 83.25 182 ARG A O 1
ATOM 1489 N N . LEU A 1 183 ? 11.610 -13.049 -12.417 1.00 84.19 183 LEU A N 1
ATOM 1490 C CA . LEU A 1 183 ? 10.335 -13.597 -11.989 1.00 84.19 183 LEU A CA 1
ATOM 1491 C C . LEU A 1 183 ? 9.616 -12.585 -11.102 1.00 84.19 183 LEU A C 1
ATOM 1493 O O . LEU A 1 183 ? 10.238 -11.839 -10.337 1.00 84.19 183 LEU A O 1
ATOM 1497 N N . ARG A 1 184 ? 8.287 -12.552 -11.214 1.00 84.75 184 ARG A N 1
ATOM 1498 C CA . ARG A 1 184 ? 7.480 -11.865 -10.209 1.00 84.75 184 ARG A CA 1
ATOM 1499 C C . ARG A 1 184 ? 7.688 -12.590 -8.890 1.00 84.75 184 ARG A C 1
ATOM 1501 O O . ARG A 1 184 ? 7.618 -13.814 -8.844 1.00 84.75 184 ARG A O 1
ATOM 1508 N N . LEU A 1 185 ? 7.958 -11.813 -7.854 1.00 84.38 185 LEU A N 1
ATOM 1509 C CA . LEU A 1 185 ? 8.063 -12.341 -6.510 1.00 84.38 185 LEU A CA 1
ATOM 1510 C C . LEU A 1 185 ? 6.712 -12.977 -6.119 1.00 84.38 185 LEU A C 1
ATOM 1512 O O . LEU A 1 185 ? 5.654 -12.513 -6.558 1.00 84.38 185 LEU A O 1
ATOM 1516 N N . THR A 1 186 ? 6.747 -14.062 -5.350 1.00 88.44 186 THR A N 1
ATOM 1517 C CA . THR A 1 186 ? 5.547 -14.688 -4.772 1.00 88.44 186 THR A CA 1
ATOM 1518 C C . THR A 1 186 ? 5.111 -13.958 -3.503 1.00 88.44 186 THR A C 1
ATOM 1520 O O . THR A 1 186 ? 5.879 -13.190 -2.932 1.00 88.44 186 THR A O 1
ATOM 1523 N N . GLY A 1 187 ? 3.883 -14.209 -3.031 1.00 84.81 187 GLY A N 1
ATOM 1524 C CA . GLY A 1 187 ? 3.392 -13.638 -1.768 1.00 84.81 187 GLY A CA 1
ATOM 1525 C C . GLY A 1 187 ? 4.345 -13.877 -0.591 1.00 84.81 187 GLY A C 1
ATOM 1526 O O . GLY A 1 187 ? 4.643 -12.949 0.150 1.00 84.81 187 GLY A O 1
ATOM 1527 N N . GLU A 1 188 ? 4.885 -15.090 -0.492 1.00 90.31 188 GLU A N 1
ATOM 1528 C CA . GLU A 1 188 ? 5.876 -15.490 0.513 1.00 90.31 188 GLU A CA 1
ATOM 1529 C C . GLU A 1 188 ? 7.197 -14.723 0.358 1.00 90.31 188 GLU A C 1
ATOM 1531 O O . GLU A 1 188 ? 7.682 -14.123 1.308 1.00 90.31 188 GLU A O 1
ATOM 1536 N N . GLN A 1 189 ? 7.723 -14.608 -0.865 1.00 88.94 189 GLN A N 1
ATOM 1537 C CA . GLN A 1 189 ? 8.943 -13.834 -1.115 1.00 88.94 189 GLN A CA 1
ATOM 1538 C C . GLN A 1 189 ? 8.768 -12.337 -0.825 1.00 88.94 189 GLN A C 1
ATOM 1540 O O . GLN A 1 189 ? 9.714 -11.687 -0.378 1.00 88.94 189 GLN A O 1
ATOM 1545 N N . MET A 1 190 ? 7.583 -11.772 -1.093 1.00 84.06 190 MET A N 1
ATOM 1546 C CA . MET A 1 190 ? 7.256 -10.405 -0.677 1.00 84.06 190 MET A CA 1
ATOM 1547 C C . MET A 1 190 ? 7.241 -10.289 0.837 1.00 84.06 190 MET A C 1
ATOM 1549 O O . MET A 1 190 ? 7.798 -9.330 1.356 1.00 84.06 190 MET A O 1
ATOM 1553 N N . HIS A 1 191 ? 6.601 -11.232 1.525 1.00 84.62 191 HIS A N 1
ATOM 1554 C CA . HIS A 1 191 ? 6.505 -11.233 2.977 1.00 84.62 191 HIS A CA 1
ATOM 1555 C C . HIS A 1 191 ? 7.898 -11.258 3.618 1.00 84.62 191 HIS A C 1
ATOM 1557 O O . HIS A 1 191 ? 8.247 -10.325 4.336 1.00 84.62 191 HIS A O 1
ATOM 1563 N N . ASP A 1 192 ? 8.745 -12.214 3.229 1.00 88.38 192 ASP A N 1
ATOM 1564 C CA . ASP A 1 192 ? 10.132 -12.330 3.701 1.00 88.38 192 ASP A CA 1
ATOM 1565 C C . ASP A 1 192 ? 10.976 -11.090 3.380 1.00 88.38 192 ASP A C 1
ATOM 1567 O O . ASP A 1 192 ? 11.935 -10.752 4.078 1.00 88.38 192 ASP A O 1
ATOM 1571 N N . TRP A 1 193 ? 10.681 -10.426 2.262 1.00 82.81 193 TRP A N 1
ATOM 1572 C CA . TRP A 1 193 ? 11.345 -9.183 1.899 1.00 82.81 193 TRP A CA 1
ATOM 1573 C C . TRP A 1 193 ? 10.877 -8.017 2.775 1.00 82.81 193 TRP A C 1
ATOM 1575 O O . TRP A 1 193 ? 11.722 -7.237 3.212 1.00 82.81 193 TRP A O 1
ATOM 1585 N N . VAL A 1 194 ? 9.573 -7.913 3.050 1.00 79.69 194 VAL A N 1
ATOM 1586 C CA . VAL A 1 194 ? 8.982 -6.857 3.886 1.00 79.69 194 VAL A CA 1
ATOM 1587 C C . VAL A 1 194 ? 9.401 -7.001 5.351 1.00 79.69 194 VAL A C 1
ATOM 1589 O O . VAL A 1 194 ? 9.719 -5.996 5.980 1.00 79.69 194 VAL A O 1
ATOM 1592 N N . GLU A 1 195 ? 9.493 -8.222 5.878 1.00 81.75 195 GLU A N 1
ATOM 1593 C CA . GLU A 1 195 ? 9.921 -8.473 7.265 1.00 81.75 195 GLU A CA 1
ATOM 1594 C C . GLU A 1 195 ? 11.340 -7.974 7.577 1.00 81.75 195 GLU A C 1
ATOM 1596 O O . GLU A 1 195 ? 11.678 -7.727 8.732 1.00 81.75 195 GLU A O 1
ATOM 1601 N N . LYS A 1 196 ? 12.185 -7.781 6.556 1.00 80.88 196 LYS A N 1
ATOM 1602 C CA . LYS A 1 196 ? 13.540 -7.231 6.734 1.00 80.88 196 LYS A CA 1
ATOM 1603 C C . LYS A 1 196 ? 13.543 -5.741 7.055 1.00 80.88 196 LYS A C 1
ATOM 1605 O O . LYS A 1 196 ? 14.579 -5.222 7.472 1.00 80.88 196 LYS A O 1
ATOM 1610 N N . PHE A 1 197 ? 12.439 -5.040 6.817 1.00 71.31 197 PHE A N 1
ATOM 1611 C CA . PHE A 1 197 ? 12.327 -3.630 7.151 1.00 71.31 197 PHE A CA 1
ATOM 1612 C C . PHE A 1 197 ? 11.809 -3.489 8.580 1.00 71.31 197 PHE A C 1
ATOM 1614 O O . PHE A 1 197 ? 10.762 -4.025 8.933 1.00 71.31 197 PHE A O 1
ATOM 1621 N N . SER A 1 198 ? 12.542 -2.743 9.406 1.00 58.41 198 SER A N 1
ATOM 1622 C CA . SER A 1 198 ? 12.075 -2.377 10.740 1.00 58.41 198 SER A CA 1
ATOM 1623 C C . SER A 1 198 ? 10.801 -1.544 10.627 1.00 58.41 198 SER A C 1
ATOM 1625 O O . SER A 1 198 ? 10.725 -0.620 9.811 1.00 58.41 198 SER A O 1
ATOM 1627 N N . LEU A 1 199 ? 9.811 -1.844 11.468 1.00 57.69 199 LEU A N 1
ATOM 1628 C CA . LEU A 1 199 ? 8.638 -0.992 11.609 1.00 57.69 199 LEU A CA 1
ATOM 1629 C C . LEU A 1 199 ? 9.097 0.405 12.052 1.00 57.69 199 LEU A C 1
ATOM 1631 O O . LEU A 1 199 ? 9.974 0.549 12.905 1.00 57.69 199 LEU A O 1
ATOM 1635 N N . THR A 1 200 ? 8.484 1.449 11.495 1.00 51.03 200 THR A N 1
ATOM 1636 C CA . THR A 1 200 ? 8.839 2.864 11.718 1.00 51.03 200 THR A CA 1
ATOM 1637 C C . THR A 1 200 ? 8.704 3.330 13.177 1.00 51.03 200 THR A C 1
ATOM 1639 O O . THR A 1 200 ? 8.990 4.487 13.480 1.00 51.03 200 THR A O 1
ATOM 1642 N N . VAL A 1 201 ? 8.271 2.446 14.080 1.00 47.78 201 VAL A N 1
ATOM 1643 C CA . VAL A 1 201 ? 8.120 2.683 15.520 1.00 47.78 201 VAL A CA 1
ATOM 1644 C C . VAL A 1 201 ? 9.455 2.635 16.278 1.00 47.78 201 VAL A C 1
ATOM 1646 O O . VAL A 1 201 ? 9.544 3.235 17.344 1.00 47.78 201 VAL A O 1
ATOM 1649 N N . ASP A 1 202 ? 10.501 2.013 15.717 1.00 37.09 202 ASP A N 1
ATOM 1650 C CA . ASP A 1 202 ? 11.788 1.806 16.412 1.00 37.09 202 ASP A CA 1
ATOM 1651 C C . ASP A 1 202 ? 12.888 2.822 16.072 1.00 37.09 202 ASP A C 1
ATOM 1653 O O . ASP A 1 202 ? 14.000 2.742 16.594 1.00 37.09 202 ASP A O 1
ATOM 1657 N N . VAL A 1 203 ? 12.623 3.804 15.208 1.00 37.38 203 VAL A N 1
ATOM 1658 C CA . VAL A 1 203 ? 13.687 4.672 14.697 1.00 37.38 203 VAL A CA 1
ATOM 1659 C C . VAL A 1 203 ? 13.389 6.140 14.973 1.00 37.38 203 VAL A C 1
ATOM 1661 O O . VAL A 1 203 ? 12.662 6.826 14.250 1.00 37.38 203 VAL A O 1
ATOM 1664 N N . SER A 1 204 ? 14.067 6.663 15.993 1.00 36.03 204 SER A N 1
ATOM 1665 C CA . SER A 1 204 ? 14.493 8.056 16.025 1.00 36.03 204 SER A CA 1
ATOM 1666 C C . SER A 1 204 ? 15.317 8.341 14.765 1.00 36.03 204 SER A C 1
ATOM 1668 O O . SER A 1 204 ? 16.514 8.092 14.764 1.00 36.03 204 SER A O 1
ATOM 1670 N N . LEU A 1 205 ? 14.672 8.805 13.689 1.00 41.53 205 LEU A N 1
ATOM 1671 C CA . LEU A 1 205 ? 15.291 9.446 12.517 1.00 41.53 205 LEU A CA 1
ATOM 1672 C C . LEU A 1 205 ? 16.723 8.971 12.175 1.00 41.53 205 LEU A C 1
ATOM 1674 O O . LEU A 1 205 ? 17.644 9.778 12.100 1.00 41.53 205 LEU A O 1
ATOM 1678 N N . SER A 1 206 ? 16.923 7.686 11.904 1.00 31.55 206 SER A N 1
ATOM 1679 C CA . SER A 1 206 ? 17.960 7.263 10.970 1.00 31.55 206 SER A CA 1
ATOM 1680 C C . SER A 1 206 ? 17.253 6.854 9.686 1.00 31.55 206 SER A C 1
ATOM 1682 O O . SER A 1 206 ? 16.795 5.728 9.507 1.00 31.55 206 SER A O 1
ATOM 1684 N N . LEU A 1 207 ? 17.107 7.832 8.787 1.00 38.62 207 LEU A N 1
ATOM 1685 C CA . LEU A 1 207 ? 16.984 7.533 7.365 1.00 38.62 207 LEU A CA 1
ATOM 1686 C C . LEU A 1 207 ? 18.113 6.550 7.045 1.00 38.62 207 LEU A C 1
ATOM 1688 O O . LEU A 1 207 ? 19.281 6.893 7.214 1.00 38.62 207 LEU A O 1
ATOM 1692 N N . GLN A 1 208 ? 17.770 5.316 6.678 1.00 40.88 208 GLN A N 1
ATOM 1693 C CA . GLN A 1 208 ? 18.762 4.393 6.144 1.00 40.88 208 GLN A CA 1
ATOM 1694 C C . GLN A 1 208 ? 19.432 5.056 4.939 1.00 40.88 208 GLN A C 1
ATOM 1696 O O . GLN A 1 208 ? 18.751 5.710 4.139 1.00 40.88 208 GLN A O 1
ATOM 1701 N N . ASP A 1 209 ? 20.750 4.879 4.816 1.00 32.66 209 ASP A N 1
ATOM 1702 C CA . ASP A 1 209 ? 21.522 5.424 3.704 1.00 32.66 209 ASP A CA 1
ATOM 1703 C C . ASP A 1 209 ? 20.828 5.094 2.372 1.00 32.66 209 ASP A C 1
ATOM 1705 O O . ASP A 1 209 ? 20.603 3.928 2.036 1.00 32.66 209 ASP A O 1
ATOM 1709 N N . ASN A 1 210 ? 20.510 6.149 1.613 1.00 37.56 210 ASN A N 1
ATOM 1710 C CA . ASN A 1 210 ? 19.848 6.154 0.299 1.00 37.56 210 ASN A CA 1
ATOM 1711 C C . ASN A 1 210 ? 18.308 6.107 0.256 1.00 37.56 210 ASN A C 1
ATOM 1713 O O . ASN A 1 210 ? 17.760 6.202 -0.843 1.00 37.56 210 ASN A O 1
ATOM 1717 N N . TYR A 1 211 ? 17.576 6.036 1.373 1.00 34.53 211 TYR A N 1
ATOM 1718 C CA . TYR A 1 211 ? 16.106 6.116 1.326 1.00 34.53 211 TYR A CA 1
ATOM 1719 C C . TYR A 1 211 ? 15.626 7.568 1.485 1.00 34.53 211 TYR A C 1
ATOM 1721 O O . TYR A 1 211 ? 15.886 8.200 2.501 1.00 34.53 211 TYR A O 1
ATOM 1729 N N . GLY A 1 212 ? 14.918 8.117 0.491 1.00 37.81 212 GLY A N 1
ATOM 1730 C CA . GLY A 1 212 ? 14.365 9.482 0.556 1.00 37.81 212 GLY A CA 1
ATOM 1731 C C . GLY A 1 212 ? 15.299 10.611 0.102 1.00 37.81 212 GLY A C 1
ATOM 1732 O O . GLY A 1 212 ? 14.948 11.779 0.263 1.00 37.81 212 GLY A O 1
ATOM 1733 N N . HIS A 1 213 ? 16.446 10.298 -0.503 1.00 30.52 213 HIS A N 1
ATOM 1734 C CA . HIS A 1 213 ? 17.207 11.304 -1.242 1.00 30.52 213 HIS A CA 1
ATOM 1735 C C . HIS A 1 213 ? 16.493 11.615 -2.562 1.00 30.52 213 HIS A C 1
ATOM 1737 O O . HIS A 1 213 ? 16.069 10.706 -3.277 1.00 30.52 213 HIS A O 1
ATOM 1743 N N . GLU A 1 214 ? 16.346 12.899 -2.894 1.00 33.06 214 GLU A N 1
ATOM 1744 C CA . GLU A 1 214 ? 15.942 13.306 -4.238 1.00 33.06 214 GLU A CA 1
ATOM 1745 C C . GLU A 1 214 ? 16.953 12.732 -5.237 1.00 33.06 214 GLU A C 1
ATOM 1747 O O . GLU A 1 214 ? 18.116 13.138 -5.280 1.00 33.06 214 GLU A O 1
ATOM 1752 N N . HIS A 1 215 ? 16.517 11.750 -6.021 1.00 34.03 215 HIS A N 1
ATOM 1753 C CA . HIS A 1 215 ? 17.277 11.269 -7.162 1.00 34.03 215 HIS A CA 1
ATOM 1754 C C . HIS A 1 215 ? 17.221 12.372 -8.228 1.00 34.03 215 HIS A C 1
ATOM 1756 O O . HIS A 1 215 ? 16.158 12.615 -8.802 1.00 34.03 215 HIS A O 1
ATOM 1762 N N . LYS A 1 216 ? 18.341 13.087 -8.405 1.00 30.30 216 LYS A N 1
ATOM 1763 C CA . LYS A 1 216 ? 18.540 14.073 -9.478 1.00 30.30 216 LYS A CA 1
ATOM 1764 C C . LYS A 1 216 ? 18.490 13.431 -10.859 1.00 30.30 216 LYS A C 1
ATOM 1766 O O . LYS A 1 216 ? 19.022 12.307 -10.998 1.00 30.30 216 LYS A O 1
#

Radius of gyration: 23.98 Å; chains: 1; bounding box: 56×47×67 Å

Foldseek 3Di:
DVVVCVVVVHDDDDWDAAPLLQATCDDPNVPDQARPQPRHGRDDPPPPDDVPPPDDDDPPPPVPRQQNNLVNVVVVVVVVLVCLAPPADFDQDPVVRDTDGGHDHDDDDDDDLVRCCSNVVAPCADQQNPPQCGPNAPWDADPVVRGIDRPCRCLLQDAQPDVVQCDLPVDDPSHRNRDHHDDGQDPVRVVVVVVPDDDPSPDPDDPDPPPPPPPD

pLDDT: mean 71.1, std 19.2, range [30.3, 94.88]

Secondary structure (DSSP, 8-state):
-HHHHHHTT-------B-TTS--B--GGGTT-SB-TTT--BSPPPTT---TT----------TTSHHHHHHHHHHHHHHHHHHHHHT-EEEEETTTTEEEEE----------HHHHHHHS----SSTT--TTTTTS---EEETTTTEEE-TTGGGGGS-TT-HHHH-SSSSTT-----SPPPPPPPHHHHHHHHTTSPPTTS-SS---TTSS----

InterPro domains:
  IPR004242 Transposon, En/Spm-like [PF02992] (69-195)

Sequence (216 aa):
MKKLVRDLGLPVEKIDVGKNGCMLYWKDRIDLDYYKFCGGATYKPIGERNPNSKKTLYAILSLSNSRRLIDVYLELLIEELQNLWHVGVLMHDKAKNETLMMRATLMWTVNDLPAYGVVSGWSTTSVLGCLVCMKDTTEFYLQNGRTTCYFECHKQFYPADHPYRRNKKAFTKTQVERKVERLRLTGEQMHDWVEKFSLTVDVSLSLQDNYGHEHK